Protein 5AIP (pdb7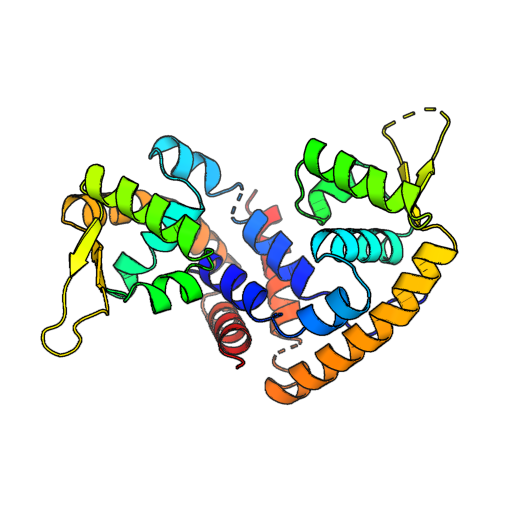0)

Solvent-accessible surface area: 14674 Å² total

Nearest PDB structures (foldseek):
  5aip-assembly1_A  TM=1.007E+00  e=1.793E-23  Neisseria meningitidis serogroup B
  7el3-assembly1_B  TM=8.587E-01  e=4.101E-11  Acinetobacter baumannii
  7kfq-assembly1_A  TM=9.045E-01  e=1.022E-06  Variovorax paradoxus
  3vod-assembly1_A  TM=7.631E-01  e=4.229E-06  Escherichia coli K-12
  3voe-assembly1_B  TM=7.623E-01  e=9.435E-06  Escherichia coli K-12

Organism: Neisseria meningitidis serogroup B (strain ATCC BAA-335 / MC58) (NCBI:txid122586)

CATH classification: 1.10.10.10

Structure (mmCIF, N/CA/C/O backbone):
data_5AIP
#
_entry.id   5AIP
#
_cell.length_a   75.310
_cell.length_b   75.310
_cell.length_c   91.810
_cell.angle_alpha   90.00
_cell.angle_beta   90.00
_cell.angle_gamma   90.00
#
_symmetry.space_group_name_H-M   'P 43 21 2'
#
loop_
_entity.id
_entity.type
_entity.pdbx_description
1 polymer 'TRANSCRIPTIONAL REGULATOR, MARR FAMILY'
2 non-polymer 4-HYDROXYPHENYLACETATE
3 water water
#
loop_
_atom_site.group_PDB
_atom_site.id
_atom_site.type_symbol
_atom_site.label_atom_id
_atom_site.label_alt_id
_atom_site.label_comp_id
_atom_site.label_asym_id
_atom_site.label_entity_id
_atom_site.label_seq_id
_atom_site.pdbx_PDB_ins_code
_atom_site.Cartn_x
_atom_site.Cartn_y
_atom_site.Cartn_z
_atom_site.occupancy
_atom_site.B_iso_or_equiv
_atom_site.auth_seq_id
_atom_site.auth_comp_id
_atom_site.auth_asym_id
_atom_site.auth_atom_id
_atom_site.pdbx_PDB_model_num
ATOM 9 N N . PRO A 1 2 ? 44.898 23.042 3.687 1.00 39.54 2 PRO A N 1
ATOM 10 C CA . PRO A 1 2 ? 43.700 23.790 3.309 1.00 38.03 2 PRO A CA 1
ATOM 11 C C . PRO A 1 2 ? 43.541 25.039 4.176 1.00 42.83 2 PRO A C 1
ATOM 12 O O . PRO A 1 2 ? 44.197 25.172 5.213 1.00 39.38 2 PRO A O 1
ATOM 16 N N . THR A 1 3 ? 42.678 25.952 3.751 1.00 45.73 3 THR A N 1
ATOM 17 C CA . THR A 1 3 ? 42.363 27.113 4.565 1.00 41.49 3 THR A CA 1
ATOM 18 C C . THR A 1 3 ? 41.649 26.659 5.832 1.00 34.75 3 THR A C 1
ATOM 19 O O . THR A 1 3 ? 40.661 25.927 5.762 1.00 42.11 3 THR A O 1
ATOM 23 N N . GLN A 1 4 ? 42.167 27.070 6.988 1.00 37.76 4 GLN A N 1
ATOM 24 C CA . GLN A 1 4 ? 41.544 26.751 8.269 1.00 33.59 4 GLN A CA 1
ATOM 25 C C . GLN A 1 4 ? 40.141 27.319 8.307 1.00 35.47 4 GLN A C 1
ATOM 26 O O . GLN A 1 4 ? 39.870 28.378 7.736 1.00 32.12 4 GLN A O 1
ATOM 32 N N . SER A 1 5 ? 39.250 26.605 8.979 1.00 33.59 5 SER A N 1
ATOM 33 C CA . SER A 1 5 ? 37.916 27.104 9.233 1.00 28.03 5 SER A CA 1
ATOM 34 C C . SER A 1 5 ? 38.022 28.423 9.973 1.00 34.09 5 SER A C 1
ATOM 35 O O . SER A 1 5 ? 39.030 28.691 10.626 1.00 30.81 5 SER A O 1
ATOM 38 N N . LYS A 1 6 ? 36.985 29.245 9.857 1.00 35.21 6 LYS A N 1
ATOM 39 C CA . LYS A 1 6 ? 36.938 30.524 10.541 1.00 28.81 6 LYS A CA 1
ATOM 40 C C . LYS A 1 6 ? 36.994 30.301 12.051 1.00 28.87 6 LYS A C 1
ATOM 41 O O . LYS A 1 6 ? 37.786 30.914 12.745 1.00 35.06 6 LYS A O 1
ATOM 47 N N . HIS A 1 7 ? 36.159 29.405 12.556 1.00 23.69 7 HIS A N 1
ATOM 48 C CA . HIS A 1 7 ? 36.119 29.164 13.988 1.00 23.93 7 HIS A CA 1
ATOM 49 C C . HIS A 1 7 ? 36.932 27.956 14.378 1.00 29.00 7 HIS A C 1
ATOM 50 O O . HIS A 1 7 ? 36.827 26.897 13.763 1.00 26.71 7 HIS A O 1
ATOM 57 N N . ALA A 1 8 ? 37.772 28.137 15.390 1.00 28.51 8 ALA A N 1
ATOM 58 C CA . ALA A 1 8 ? 38.452 27.022 16.011 1.00 30.17 8 ALA A CA 1
ATOM 59 C C . ALA A 1 8 ? 37.394 26.090 16.617 1.00 22.89 8 ALA A C 1
ATOM 60 O O . ALA A 1 8 ? 36.309 26.536 16.974 1.00 19.32 8 ALA A O 1
ATOM 62 N N . SER A 1 9 ? 37.705 24.806 16.731 1.00 23.65 9 SER A N 1
ATOM 63 C CA . SER A 1 9 ? 36.750 23.863 17.301 1.00 18.96 9 SER A CA 1
ATOM 64 C C . SER A 1 9 ? 36.676 23.969 18.825 1.00 18.29 9 SER A C 1
ATOM 65 O O . SER A 1 9 ? 37.583 23.545 19.536 1.00 18.26 9 SER A O 1
ATOM 68 N N . ILE A 1 10 ? 35.606 24.569 19.324 1.00 26.04 10 ILE A N 1
ATOM 69 C CA . ILE A 1 10 ? 35.379 24.641 20.764 1.00 22.73 10 ILE A CA 1
ATOM 70 C C . ILE A 1 10 ? 35.155 23.217 21.273 1.00 18.50 10 ILE A C 1
ATOM 71 O O . ILE A 1 10 ? 35.487 22.876 22.404 1.00 19.36 10 ILE A O 1
ATOM 76 N N . ASN A 1 11 ? 34.561 22.396 20.420 1.00 18.38 11 ASN A N 1
ATOM 77 C CA . ASN A 1 11 ? 34.302 21.001 20.730 1.00 18.34 11 ASN A CA 1
ATOM 78 C C . ASN A 1 11 ? 35.589 20.275 21.166 1.00 25.25 11 ASN A C 1
ATOM 79 O O . ASN A 1 11 ? 35.644 19.682 22.245 1.00 17.90 11 ASN A O 1
ATOM 84 N N . ILE A 1 12 ? 36.615 20.328 20.316 1.00 17.91 12 ILE A N 1
ATOM 85 C CA . ILE A 1 12 ? 37.881 19.689 20.619 1.00 18.14 12 ILE A CA 1
ATOM 86 C C . ILE A 1 12 ? 38.486 20.309 21.902 1.00 24.34 12 ILE A C 1
ATOM 87 O O . ILE A 1 12 ? 39.063 19.604 22.724 1.00 18.37 12 ILE A O 1
ATOM 92 N N . GLY A 1 13 ? 38.339 21.620 22.076 1.00 18.17 13 GLY A N 1
ATOM 93 C CA . GLY A 1 13 ? 38.827 22.270 23.273 1.00 21.40 13 GLY A CA 1
ATOM 94 C C . GLY A 1 13 ? 38.168 21.738 24.536 1.00 25.74 13 GLY A C 1
ATOM 95 O O . GLY A 1 13 ? 38.841 21.512 25.553 1.00 19.02 13 GLY A O 1
ATOM 96 N N . LEU A 1 14 ? 36.855 21.540 24.466 1.00 18.27 14 LEU A N 1
ATOM 97 C CA . LEU A 1 14 ? 36.066 20.988 25.567 1.00 24.83 14 LEU A CA 1
ATOM 98 C C . LEU A 1 14 ? 36.469 19.538 25.861 1.00 18.03 14 LEU A C 1
ATOM 99 O O . LEU A 1 14 ? 36.534 19.105 27.020 1.00 18.18 14 LEU A O 1
ATOM 104 N N . ILE A 1 15 ? 36.727 18.788 24.795 1.00 19.65 15 ILE A N 1
ATOM 105 C CA . ILE A 1 15 ? 37.084 17.378 24.932 1.00 21.19 15 ILE A CA 1
ATOM 106 C C . ILE A 1 15 ? 38.472 17.179 25.536 1.00 18.47 15 ILE A C 1
ATOM 107 O O . ILE A 1 15 ? 38.678 16.317 26.394 1.00 18.78 15 ILE A O 1
ATOM 112 N N . GLN A 1 16 ? 39.410 18.015 25.127 1.00 18.73 16 GLN A N 1
ATOM 113 C CA . GLN A 1 16 ? 40.765 17.919 25.643 1.00 19.67 16 GLN A CA 1
ATOM 114 C C . GLN A 1 16 ? 40.818 18.378 27.103 1.00 23.54 16 GLN A C 1
ATOM 115 O O . GLN A 1 16 ? 41.544 17.809 27.919 1.00 20.63 16 GLN A O 1
ATOM 121 N N . ALA A 1 17 ? 40.029 19.394 27.427 1.00 19.50 17 ALA A N 1
ATOM 122 C CA . ALA A 1 17 ? 39.991 19.909 28.788 1.00 21.15 17 ALA A CA 1
ATOM 123 C C . ALA A 1 17 ? 39.427 18.878 29.771 1.00 19.77 17 ALA A C 1
ATOM 124 O O . ALA A 1 17 ? 39.978 18.670 30.837 1.00 20.48 17 ALA A O 1
ATOM 126 N N . ARG A 1 18 ? 38.363 18.193 29.387 1.00 18.96 18 ARG A N 1
ATOM 127 C CA . ARG A 1 18 ? 37.766 17.238 30.302 1.00 21.46 18 ARG A CA 1
ATOM 128 C C . ARG A 1 18 ? 38.678 16.022 30.410 1.00 19.19 18 ARG A C 1
ATOM 129 O O . ARG A 1 18 ? 38.829 15.461 31.481 1.00 19.54 18 ARG A O 1
ATOM 137 N N . GLU A 1 19 ? 39.294 15.628 29.304 1.00 19.37 19 GLU A N 1
ATOM 138 C CA . GLU A 1 19 ? 40.218 14.492 29.321 1.00 21.41 19 GLU A CA 1
ATOM 139 C C . GLU A 1 19 ? 41.454 14.767 30.197 1.00 21.91 19 GLU A C 1
ATOM 140 O O . GLU A 1 19 ? 41.985 13.858 30.819 1.00 29.13 19 GLU A O 1
ATOM 146 N N . ALA A 1 20 ? 41.919 16.012 30.239 1.00 21.53 20 ALA A N 1
ATOM 147 C CA . ALA A 1 20 ? 43.013 16.363 31.148 1.00 28.25 20 ALA A CA 1
ATOM 148 C C . ALA A 1 20 ? 42.550 16.262 32.619 1.00 33.83 20 ALA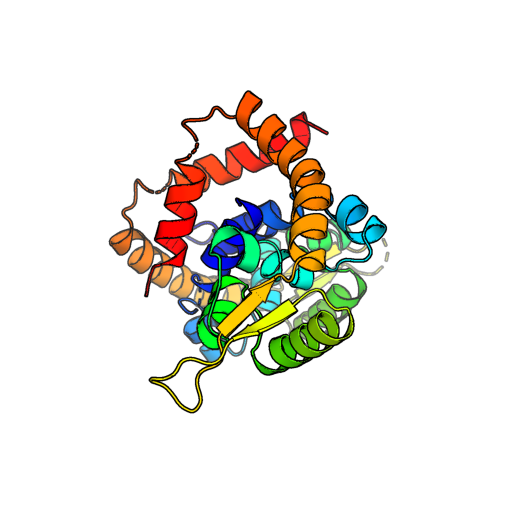 A C 1
ATOM 149 O O . ALA A 1 20 ? 43.340 15.928 33.500 1.00 32.18 20 ALA A O 1
ATOM 151 N N . LEU A 1 21 ? 41.286 16.584 32.897 1.00 21.79 21 LEU A N 1
ATOM 152 C CA . LEU A 1 21 ? 40.778 16.400 34.252 1.00 21.93 21 LEU A CA 1
ATOM 153 C C . LEU A 1 21 ? 40.671 14.889 34.583 1.00 21.72 21 LEU A C 1
ATOM 154 O O . LEU A 1 21 ? 40.994 14.445 35.698 1.00 22.44 21 LEU A O 1
ATOM 167 N N . THR A 1 23 ? 42.439 12.302 33.511 1.00 23.65 23 THR A N 1
ATOM 168 C CA . THR A 1 23 ? 43.679 11.584 33.819 1.00 27.45 23 THR A CA 1
ATOM 169 C C . THR A 1 23 ? 44.087 11.864 35.264 1.00 26.32 23 THR A C 1
ATOM 170 O O . THR A 1 23 ? 44.633 10.992 35.909 1.00 27.66 23 THR A O 1
ATOM 174 N N . GLN A 1 24 ? 43.779 13.056 35.780 1.00 25.71 24 GLN A N 1
ATOM 175 C CA . GLN A 1 24 ? 43.994 13.353 37.199 1.00 26.58 24 GLN A CA 1
ATOM 176 C C . GLN A 1 24 ? 42.991 12.616 38.083 1.00 25.63 24 GLN A C 1
ATOM 177 O O . GLN A 1 24 ? 43.308 12.265 39.211 1.00 26.61 24 GLN A O 1
ATOM 183 N N . PHE A 1 25 ? 41.790 12.354 37.568 1.00 24.03 25 PHE A N 1
ATOM 184 C CA . PHE A 1 25 ? 40.731 11.798 38.405 1.00 23.44 25 PHE A CA 1
ATOM 185 C C . PHE A 1 25 ? 40.598 10.282 38.255 1.00 25.25 25 PHE A C 1
ATOM 186 O O . PHE A 1 25 ? 40.038 9.610 39.114 1.00 23.75 25 PHE A O 1
ATOM 194 N N . ARG A 1 26 ? 41.165 9.745 37.185 1.00 24.16 26 ARG A N 1
ATOM 195 C CA . ARG A 1 26 ? 41.072 8.320 36.907 1.00 27.48 26 ARG A CA 1
ATOM 196 C C . ARG A 1 26 ? 41.601 7.419 38.040 1.00 26.35 26 ARG A C 1
ATOM 197 O O . ARG A 1 26 ? 40.937 6.449 38.406 1.00 26.62 26 ARG A O 1
ATOM 205 N N . PRO A 1 27 ? 42.783 7.731 38.608 1.00 27.50 27 PRO A N 1
ATOM 206 C CA . PRO A 1 27 ? 43.234 6.827 39.667 1.00 28.95 27 PRO A CA 1
ATOM 207 C C . PRO A 1 27 ? 42.353 6.897 40.922 1.00 27.99 27 PRO A C 1
ATOM 208 O O . PRO A 1 27 ? 42.162 5.875 41.584 1.00 28.70 27 PRO A O 1
ATOM 212 N N . ILE A 1 28 ? 41.829 8.082 41.225 1.00 26.74 28 ILE A N 1
ATOM 213 C CA . ILE A 1 28 ? 40.924 8.283 42.356 1.00 26.17 28 ILE A CA 1
ATOM 214 C C . ILE A 1 28 ? 39.649 7.458 42.198 1.00 25.47 28 ILE A C 1
ATOM 215 O O . ILE A 1 28 ? 39.214 6.773 43.126 1.00 25.88 28 ILE A O 1
ATOM 220 N N . LEU A 1 29 ? 39.076 7.514 40.999 1.00 24.73 29 LEU A N 1
ATOM 221 C CA . LEU A 1 29 ? 37.851 6.800 40.681 1.00 26.34 29 LEU A CA 1
ATOM 222 C C . LEU A 1 29 ? 38.083 5.293 40.652 1.00 29.77 29 LEU A C 1
ATOM 223 O O . LEU A 1 29 ? 37.228 4.514 41.076 1.00 26.54 29 LEU A O 1
ATOM 228 N N . ASN A 1 30 ? 39.254 4.890 40.172 1.00 26.97 30 ASN A N 1
ATOM 229 C CA . ASN A 1 30 ? 39.555 3.474 40.058 1.00 31.03 30 ASN A CA 1
ATOM 230 C C . ASN A 1 30 ? 39.658 2.829 41.417 1.00 29.69 30 ASN A C 1
ATOM 231 O O . ASN A 1 30 ? 39.117 1.741 41.645 1.00 32.32 30 ASN A O 1
ATOM 236 N N . GLN A 1 31 ? 40.326 3.527 42.326 1.00 29.30 31 GLN A N 1
ATOM 237 C CA . GLN A 1 31 ? 40.530 3.048 43.686 1.00 30.11 31 GLN A CA 1
ATOM 238 C C . GLN A 1 31 ? 39.226 2.961 44.475 1.00 29.33 31 GLN A C 1
ATOM 239 O O . GLN A 1 31 ? 39.034 2.070 45.285 1.00 30.31 31 GLN A O 1
ATOM 245 N N . ALA A 1 32 ? 38.295 3.852 44.195 1.00 37.96 32 ALA A N 1
ATOM 246 C CA . ALA A 1 32 ? 37.023 3.783 44.886 1.00 37.81 32 ALA A CA 1
ATOM 247 C C . ALA A 1 32 ? 36.049 2.831 44.179 1.00 35.12 32 ALA A C 1
ATOM 248 O O . ALA A 1 32 ? 34.900 2.681 44.600 1.00 34.02 32 ALA A O 1
ATOM 250 N N . ASN A 1 33 ? 36.541 2.178 43.127 1.00 35.93 33 ASN A N 1
ATOM 251 C CA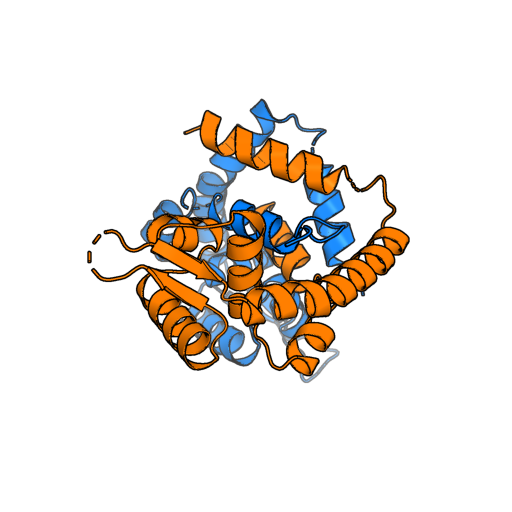 . ASN A 1 33 ? 35.763 1.286 42.269 1.00 35.40 33 ASN A CA 1
ATOM 252 C C . ASN A 1 33 ? 34.586 1.984 41.573 1.00 31.93 33 ASN A C 1
ATOM 253 O O . ASN A 1 33 ? 33.526 1.400 41.438 1.00 31.39 33 ASN A O 1
ATOM 258 N N . ILE A 1 34 ? 34.804 3.208 41.091 1.00 31.89 34 ILE A N 1
ATOM 259 C CA . ILE A 1 34 ? 33.763 4.014 40.440 1.00 27.13 34 ILE A CA 1
ATOM 260 C C . ILE A 1 34 ? 34.160 4.390 39.011 1.00 26.46 34 ILE A C 1
ATOM 261 O O . ILE A 1 34 ? 35.255 4.854 38.801 1.00 31.15 34 ILE A O 1
ATOM 266 N N . THR A 1 35 ? 33.260 4.249 38.039 1.00 25.31 35 THR A N 1
ATOM 267 C CA . THR A 1 35 ? 33.574 4.679 36.674 1.00 24.91 35 THR A CA 1
ATOM 268 C C . THR A 1 35 ? 33.302 6.164 36.467 1.00 23.92 35 THR A C 1
ATOM 269 O O . THR A 1 35 ? 32.651 6.833 37.299 1.00 29.72 35 THR A O 1
ATOM 273 N N . ASP A 1 36 ? 33.772 6.664 35.330 1.00 26.73 36 ASP A N 1
ATOM 274 C CA . ASP A 1 36 ? 33.575 8.055 34.946 1.00 21.81 36 ASP A CA 1
ATOM 275 C C . ASP 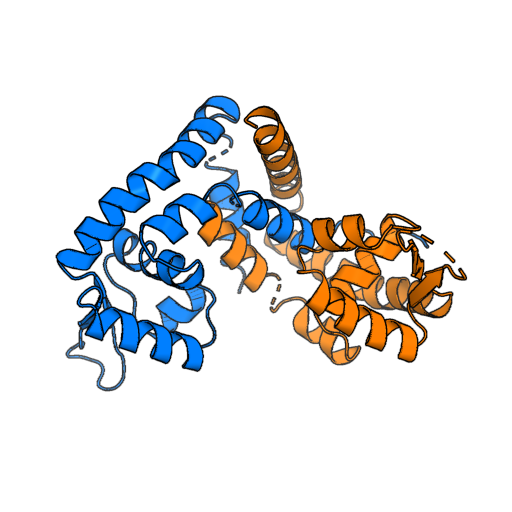A 1 36 ? 32.091 8.421 34.884 1.00 20.13 36 ASP A C 1
ATOM 276 O O . ASP A 1 36 ? 31.681 9.436 35.465 1.00 19.03 36 ASP A O 1
ATOM 281 N N . GLN A 1 37 ? 31.304 7.592 34.198 1.00 20.38 37 GLN A N 1
ATOM 282 C CA . GLN A 1 37 ? 29.870 7.804 34.101 1.00 19.46 37 GLN A CA 1
ATOM 283 C C . GLN A 1 37 ? 29.218 7.731 35.475 1.00 18.80 37 GLN A C 1
ATOM 284 O O . GLN A 1 37 ? 28.354 8.518 35.777 1.00 17.87 37 GLN A O 1
ATOM 290 N N . GLN A 1 38 ? 29.646 6.780 36.303 1.00 20.74 38 GLN A N 1
ATOM 291 C CA . GLN A 1 38 ? 29.043 6.614 37.619 1.00 21.82 38 GLN A CA 1
ATOM 292 C C . GLN A 1 38 ? 29.238 7.846 38.495 1.00 18.53 38 GLN A C 1
ATOM 293 O O . GLN A 1 38 ? 28.328 8.246 39.208 1.00 23.70 38 GLN A O 1
ATOM 299 N N . TRP A 1 39 ? 30.421 8.437 38.424 1.00 18.74 39 TRP A N 1
ATOM 300 C CA . TRP A 1 39 ? 30.759 9.600 39.218 1.00 18.30 39 TRP A CA 1
ATOM 301 C C . TRP A 1 39 ? 29.985 10.843 38.749 1.00 20.12 39 TRP A C 1
ATOM 302 O O . TRP A 1 39 ? 29.594 11.677 39.570 1.00 16.62 39 TRP A O 1
ATOM 313 N N . ARG A 1 40 ? 29.766 10.972 37.440 1.00 18.95 40 ARG A N 1
ATOM 314 C CA . ARG A 1 40 ? 28.966 12.089 36.936 1.00 16.20 40 ARG A CA 1
ATOM 315 C C . ARG A 1 40 ? 27.613 12.037 37.611 1.00 15.77 40 ARG A C 1
ATOM 316 O O . ARG A 1 40 ? 27.148 13.040 38.153 1.00 15.54 40 ARG A O 1
ATOM 324 N N . ILE A 1 41 ? 27.042 10.838 37.666 1.00 20.49 41 ILE A N 1
ATOM 325 C CA . ILE A 1 41 ? 25.748 10.635 38.304 1.00 18.21 41 ILE A CA 1
ATOM 326 C C . ILE A 1 41 ? 25.797 10.908 39.804 1.00 15.96 41 ILE A C 1
ATOM 327 O O . ILE A 1 41 ? 24.979 11.641 40.335 1.00 18.87 41 ILE A O 1
ATOM 332 N N . ILE A 1 42 ? 26.791 10.337 40.470 1.00 19.83 42 ILE A N 1
ATOM 333 C CA . ILE A 1 42 ? 26.936 10.483 41.905 1.00 22.21 42 ILE A CA 1
ATOM 334 C C . ILE A 1 42 ? 27.091 11.954 42.312 1.00 16.42 42 ILE A C 1
ATOM 335 O O . ILE A 1 42 ? 26.429 12.429 43.247 1.00 21.98 42 ILE A O 1
ATOM 340 N N A ARG A 1 43 ? 27.933 12.673 41.593 0.48 16.14 43 ARG A N 1
ATOM 341 N N B ARG A 1 43 ? 27.933 12.682 41.588 0.52 16.14 43 ARG A N 1
ATOM 342 C CA A ARG A 1 43 ? 28.147 14.071 41.908 0.48 16.04 43 ARG A CA 1
ATOM 343 C CA B ARG A 1 43 ? 28.199 14.090 41.892 0.52 16.04 43 ARG A CA 1
ATOM 344 C C A ARG A 1 43 ? 26.854 14.854 41.699 0.48 20.53 43 ARG A C 1
ATOM 345 C C B ARG A 1 43 ? 26.952 14.952 41.619 0.52 20.44 43 ARG A C 1
ATOM 346 O O A ARG A 1 43 ? 26.440 15.619 42.569 0.48 15.87 43 ARG A O 1
ATOM 347 O O B ARG A 1 43 ? 26.666 15.881 42.374 0.52 15.84 43 ARG A O 1
ATOM 362 N N . LEU A 1 44 ? 26.204 14.629 40.561 1.00 15.31 44 LEU A N 1
ATOM 363 C CA . LEU A 1 44 ? 24.984 15.359 40.232 1.00 20.46 44 LEU A CA 1
ATOM 364 C C . LEU A 1 44 ? 23.851 15.094 41.221 1.00 19.05 44 LEU A C 1
ATOM 365 O O . LEU A 1 44 ? 23.143 16.025 41.588 1.00 22.57 44 LEU A O 1
ATOM 370 N N . LEU A 1 45 ? 23.691 13.842 41.658 1.00 15.82 45 LEU A N 1
ATOM 371 C CA . LEU A 1 45 ? 22.662 13.535 42.639 1.00 16.42 45 LEU A CA 1
ATOM 372 C C . LEU A 1 45 ? 23.016 14.199 43.970 1.00 16.78 45 LEU A C 1
ATOM 373 O O . LEU A 1 45 ? 22.143 14.746 44.642 1.00 17.39 45 LEU A O 1
ATOM 378 N N . ALA A 1 46 ? 24.299 14.180 44.331 1.00 16.71 46 ALA A N 1
ATOM 379 C CA . ALA A 1 46 ? 24.723 14.798 45.576 1.00 17.40 46 ALA A CA 1
ATOM 380 C C . ALA A 1 46 ? 24.470 16.308 45.548 1.00 17.45 46 ALA A C 1
ATOM 381 O O . ALA A 1 46 ? 23.914 16.855 46.480 1.00 18.25 46 ALA A O 1
ATOM 383 N N . GLU A 1 47 ? 24.809 16.949 44.435 1.00 16.87 47 GLU A N 1
ATOM 384 C CA . GLU A 1 47 ? 24.786 18.398 44.381 1.00 17.27 47 GLU A CA 1
ATOM 385 C C . GLU A 1 47 ? 23.405 18.982 44.095 1.00 22.80 47 GLU A C 1
ATOM 386 O O . GLU A 1 47 ? 23.118 20.090 44.523 1.00 27.77 47 GLU A O 1
ATOM 392 N N . ASN A 1 48 ? 22.526 18.203 43.475 1.00 17.48 48 ASN A N 1
ATOM 393 C CA . ASN A 1 48 ? 21.159 18.643 43.196 1.00 18.33 48 ASN A CA 1
ATOM 394 C C . ASN A 1 48 ? 20.179 18.071 44.206 1.00 20.52 48 ASN A C 1
ATOM 395 O O . ASN A 1 48 ? 19.018 18.437 44.206 1.00 24.56 48 ASN A O 1
ATOM 400 N N . GLY A 1 49 ? 20.643 17.170 45.064 1.00 18.73 49 GLY A N 1
ATOM 401 C CA . GLY A 1 49 ? 19.744 16.558 46.021 1.00 19.67 49 GLY A CA 1
ATOM 402 C C . GLY A 1 49 ? 19.017 15.367 45.406 1.00 19.66 49 GLY A C 1
ATOM 403 O O . GLY A 1 49 ? 19.048 14.255 45.946 1.00 19.87 49 GLY A O 1
ATOM 404 N N . THR A 1 50 ? 18.330 15.628 44.295 1.00 19.80 50 THR A N 1
ATOM 405 C CA . THR A 1 50 ? 17.640 14.596 43.527 1.00 20.07 50 THR A CA 1
ATOM 406 C C . THR A 1 50 ? 17.458 15.047 42.061 1.00 20.07 50 THR A C 1
ATOM 407 O O . THR A 1 50 ? 17.416 16.244 41.780 1.00 20.41 50 THR A O 1
ATOM 411 N N . LEU A 1 51 ? 17.439 14.095 41.134 1.00 19.93 51 LEU A N 1
ATOM 412 C CA . LEU A 1 51 ? 17.083 14.377 39.737 1.00 20.51 51 LEU A CA 1
ATOM 413 C C . LEU A 1 51 ? 16.123 13.313 39.210 1.00 23.24 51 LEU A C 1
ATOM 414 O O . LEU A 1 51 ? 16.267 12.116 39.525 1.00 21.42 51 LEU A O 1
ATOM 419 N N . ASP A 1 52 ? 15.168 13.714 38.374 1.00 23.29 52 ASP A N 1
ATOM 420 C CA . ASP A 1 52 ? 14.326 12.694 37.766 1.00 25.01 52 ASP A CA 1
ATOM 421 C C . ASP A 1 52 ? 15.141 12.027 36.662 1.00 24.01 52 ASP A C 1
ATOM 422 O O . ASP A 1 52 ? 16.136 12.586 36.222 1.00 22.89 52 ASP A O 1
ATOM 427 N N . PHE A 1 53 ? 14.745 10.810 36.285 1.00 24.89 53 PHE A N 1
ATOM 428 C CA . PHE A 1 53 ? 15.480 9.992 35.319 1.00 26.13 53 PHE A CA 1
ATOM 429 C C . PHE A 1 53 ? 15.843 10.749 34.059 1.00 24.87 53 PHE A C 1
ATOM 430 O O . PHE A 1 53 ? 16.977 10.686 33.602 1.00 23.74 53 PHE A O 1
ATOM 438 N N . GLN A 1 54 ? 14.866 11.454 33.504 1.00 26.77 54 GLN A N 1
ATOM 439 C CA . GLN A 1 54 ? 15.114 12.232 32.300 1.00 30.84 54 GLN A CA 1
ATOM 440 C C . GLN A 1 54 ? 16.128 13.359 32.509 1.00 26.05 54 GLN A C 1
ATOM 441 O O . GLN A 1 54 ? 17.039 13.496 31.696 1.00 25.67 54 GLN A O 1
ATOM 447 N N . ASP A 1 55 ? 15.954 14.176 33.554 1.00 25.46 55 ASP A N 1
ATOM 448 C CA . ASP A 1 55 ? 16.933 15.240 33.836 1.00 29.63 55 ASP A CA 1
ATOM 449 C C . ASP A 1 55 ? 18.333 14.680 34.120 1.00 21.97 55 ASP A C 1
ATOM 450 O O . ASP A 1 55 ? 19.325 15.282 33.715 1.00 21.40 55 ASP A O 1
ATOM 455 N N . LEU A 1 56 ? 18.402 13.541 34.816 1.00 21.12 56 LEU A N 1
ATOM 456 C CA . LEU A 1 56 ? 19.685 12.903 35.105 1.00 19.56 56 LEU A CA 1
ATOM 457 C C . LEU A 1 56 ? 20.415 12.520 33.816 1.00 19.80 56 LEU A C 1
ATOM 458 O O . LEU A 1 56 ? 21.619 12.693 33.726 1.00 18.93 56 LEU A O 1
ATOM 463 N N . ALA A 1 57 ? 19.694 11.993 32.832 1.00 21.27 57 ALA A N 1
ATOM 464 C CA . ALA A 1 57 ? 20.309 11.619 31.558 1.00 24.41 57 ALA A CA 1
ATOM 465 C C . ALA A 1 57 ? 20.859 12.842 30.825 1.00 22.22 57 ALA A C 1
ATOM 466 O O . ALA A 1 57 ? 21.951 12.784 30.269 1.00 21.95 57 ALA A O 1
ATOM 468 N N . ASN A 1 58 ? 20.091 13.928 30.797 1.00 23.16 58 ASN A N 1
ATOM 469 C CA . ASN A 1 58 ? 20.535 15.131 30.111 1.00 28.92 58 ASN A CA 1
ATOM 470 C C . ASN A 1 58 ? 21.759 15.757 30.764 1.00 27.27 58 ASN A C 1
ATOM 471 O O . ASN A 1 58 ? 22.717 16.097 30.072 1.00 22.45 58 ASN A O 1
ATOM 476 N N . GLN A 1 59 ? 21.734 15.876 32.087 1.00 20.89 59 GLN A N 1
ATOM 477 C CA . GLN A 1 59 ? 22.802 16.545 32.819 1.00 19.69 59 GLN A CA 1
ATOM 478 C C . GLN A 1 59 ? 24.064 15.707 32.979 1.00 20.39 59 GLN A C 1
ATOM 479 O O . GLN A 1 59 ? 25.171 16.242 32.933 1.00 18.29 59 GLN A O 1
ATOM 485 N N . ALA A 1 60 ? 23.909 14.395 33.112 1.00 18.19 60 ALA A N 1
ATOM 486 C CA . ALA A 1 60 ? 25.067 13.513 33.195 1.00 18.23 60 ALA A CA 1
ATOM 487 C C . ALA A 1 60 ? 25.570 13.148 31.805 1.00 22.92 60 ALA A C 1
ATOM 488 O O . ALA A 1 60 ? 26.655 12.576 31.672 1.00 27.61 60 ALA A O 1
ATOM 490 N N . CYS A 1 61 ? 24.778 13.484 30.786 1.00 19.81 61 CYS A N 1
ATOM 491 C CA . CYS A 1 61 ? 25.084 13.171 29.389 1.00 21.20 61 CYS A CA 1
ATOM 492 C C . CYS A 1 61 ? 25.309 11.677 29.166 1.00 21.39 61 CYS A C 1
ATOM 493 O O . CYS A 1 61 ? 26.338 11.265 28.646 1.00 21.78 61 CYS A O 1
ATOM 496 N N . ILE A 1 62 ? 24.325 10.881 29.565 1.00 21.42 62 ILE A N 1
ATOM 497 C CA . ILE A 1 62 ? 24.360 9.438 29.384 1.00 27.84 62 ILE A CA 1
ATOM 498 C C . ILE A 1 62 ? 23.129 8.969 28.601 1.00 23.66 62 ILE A C 1
ATOM 499 O O . ILE A 1 62 ? 22.006 9.378 28.913 1.00 23.88 62 ILE A O 1
ATOM 504 N N . LEU A 1 63 ? 23.338 8.134 27.580 1.00 25.18 63 LEU A N 1
ATOM 505 C CA . LEU A 1 63 ? 22.218 7.591 26.799 1.00 27.21 63 LEU A CA 1
ATOM 506 C C . LEU A 1 63 ? 21.258 6.841 27.720 1.00 27.02 63 LEU A C 1
ATOM 507 O O . LEU A 1 63 ? 21.682 6.143 28.637 1.00 29.38 63 LEU A O 1
ATOM 512 N N . ARG A 1 64 ? 19.963 6.993 27.478 1.00 35.06 64 ARG A N 1
ATOM 513 C CA . ARG A 1 64 ? 18.953 6.569 28.451 1.00 32.60 64 ARG A CA 1
ATOM 514 C C . ARG A 1 64 ? 18.949 5.083 28.839 1.00 30.79 64 ARG A C 1
ATOM 515 O O . ARG A 1 64 ? 18.910 4.771 30.035 1.00 27.65 64 ARG A O 1
ATOM 523 N N . PRO A 1 65 ? 18.996 4.166 27.853 1.00 30.68 65 PRO A N 1
ATOM 524 C CA . PRO A 1 65 ? 19.027 2.760 28.268 1.00 31.34 65 PRO A CA 1
ATOM 525 C C . PRO A 1 65 ? 20.293 2.413 29.058 1.00 31.07 65 PRO A C 1
ATOM 526 O O . PRO A 1 65 ? 20.248 1.586 29.959 1.00 34.78 65 PRO A O 1
ATOM 530 N N . SER A 1 66 ? 21.408 3.043 28.717 1.00 28.54 66 SER A N 1
ATOM 531 C CA . SER A 1 66 ? 22.649 2.811 29.424 1.00 27.28 66 SER A CA 1
ATOM 532 C C . SER A 1 66 ? 22.592 3.317 30.882 1.00 34.28 66 SER A C 1
ATOM 533 O O . SER A 1 66 ? 23.188 2.720 31.786 1.00 25.07 66 SER A O 1
ATOM 536 N N . LEU A 1 67 ? 21.870 4.420 31.093 1.00 24.55 67 LEU A N 1
ATOM 537 C CA . LEU A 1 67 ? 21.675 5.020 32.412 1.00 23.07 67 LEU A CA 1
ATOM 538 C C . LEU A 1 67 ? 20.872 4.108 33.337 1.00 23.73 67 LEU A C 1
ATOM 539 O O . LEU A 1 67 ? 21.150 3.992 34.526 1.00 23.00 67 LEU A O 1
ATOM 544 N N . THR A 1 68 ? 19.866 3.471 32.766 1.00 25.45 68 THR A N 1
ATOM 545 C CA . THR A 1 68 ? 19.040 2.526 33.498 1.00 31.40 68 THR A CA 1
ATOM 546 C C . THR A 1 68 ? 19.884 1.386 34.048 1.00 31.81 68 THR A C 1
ATOM 547 O O . THR A 1 68 ? 19.785 1.036 35.230 1.00 26.92 68 THR A O 1
ATOM 551 N N . GLY A 1 69 ? 20.754 0.859 33.192 1.00 27.54 69 GLY A N 1
ATOM 552 C CA . GLY A 1 69 ? 21.626 -0.231 33.567 1.00 28.38 69 GLY A CA 1
ATOM 553 C C . GLY A 1 69 ? 22.568 0.209 34.659 1.00 26.90 69 GLY A C 1
ATOM 554 O O . GLY A 1 69 ? 22.769 -0.519 35.625 1.00 27.64 69 GLY A O 1
ATOM 555 N N . ILE A 1 70 ? 23.136 1.411 34.505 1.00 25.14 70 ILE A N 1
ATOM 556 C CA . ILE A 1 70 ? 24.021 1.962 35.514 1.00 23.92 70 ILE A CA 1
ATOM 557 C C . ILE A 1 70 ? 23.276 2.168 36.834 1.00 23.52 70 ILE A C 1
ATOM 558 O O . ILE A 1 70 ? 23.772 1.775 37.887 1.00 23.91 70 ILE A O 1
ATOM 563 N N . LEU A 1 71 ? 22.071 2.733 36.760 1.00 23.18 71 LEU A N 1
ATOM 564 C CA . LEU A 1 71 ? 21.259 2.980 37.947 1.00 24.65 71 LEU A CA 1
ATOM 565 C C . LEU A 1 71 ? 20.910 1.685 38.671 1.00 29.43 71 LEU A C 1
ATOM 566 O O . LEU A 1 71 ? 21.104 1.577 39.875 1.00 25.03 71 LEU A O 1
ATOM 571 N N . THR A 1 72 ? 20.443 0.695 37.916 1.00 28.14 72 THR A N 1
ATOM 572 C CA . THR A 1 72 ? 20.148 -0.617 38.464 1.00 28.86 72 THR A CA 1
ATOM 573 C C . THR A 1 72 ? 21.311 -1.141 39.293 1.00 30.93 72 THR A C 1
ATOM 574 O O . THR A 1 72 ? 21.123 -1.600 40.420 1.00 32.10 72 THR A O 1
ATOM 578 N N . ARG A 1 73 ? 22.517 -1.004 38.759 1.00 28.33 73 ARG A N 1
ATOM 579 C CA . ARG A 1 73 ? 23.696 -1.513 39.436 1.00 30.64 73 ARG A CA 1
ATOM 580 C C . ARG A 1 73 ? 24.029 -0.696 40.683 1.00 29.44 73 ARG A C 1
ATOM 581 O O . ARG A 1 73 ? 24.390 -1.276 41.714 1.00 31.83 73 ARG A O 1
ATOM 589 N N . LEU A 1 74 ? 23.864 0.626 40.606 1.00 26.07 74 LEU A N 1
ATOM 590 C CA . LEU A 1 74 ? 24.114 1.506 41.747 1.00 25.24 74 LEU A CA 1
ATOM 591 C C . LEU A 1 74 ? 23.092 1.289 42.873 1.00 26.17 74 LEU A C 1
ATOM 592 O O . LEU A 1 74 ? 23.417 1.459 44.050 1.00 26.69 74 LEU A O 1
ATOM 597 N N . GLU A 1 75 ? 21.863 0.918 42.519 1.00 26.68 75 GLU A N 1
ATOM 598 C CA . GLU A 1 75 ? 20.857 0.576 43.526 1.00 30.11 75 GLU A CA 1
ATOM 599 C C . GLU A 1 75 ? 21.193 -0.740 44.217 1.00 30.55 75 GLU A C 1
ATOM 600 O O . GLU A 1 75 ? 21.130 -0.840 45.444 1.00 31.74 75 GLU A O 1
ATOM 606 N N . LYS A 1 76 ? 21.550 -1.751 43.430 1.00 31.71 76 LYS A N 1
ATOM 607 C CA . LYS A 1 76 ? 21.886 -3.053 44.005 1.00 34.55 76 LYS A CA 1
ATOM 608 C C . LYS A 1 76 ? 23.074 -2.906 44.953 1.00 37.19 76 LYS A C 1
ATOM 609 O O . LYS A 1 76 ? 23.176 -3.610 45.955 1.00 37.51 76 LYS A O 1
ATOM 615 N N . ALA A 1 77 ? 23.951 -1.960 44.634 1.00 31.42 77 ALA A N 1
ATOM 616 C CA . ALA A 1 77 ? 25.115 -1.667 45.456 1.00 29.99 77 ALA A CA 1
ATOM 617 C C . ALA A 1 77 ? 24.750 -0.820 46.677 1.00 27.47 77 ALA A C 1
ATOM 618 O O . ALA A 1 77 ? 25.590 -0.551 47.525 1.00 26.25 77 ALA A O 1
ATOM 620 N N . GLY A 1 78 ? 23.502 -0.371 46.742 1.00 26.87 78 GLY A N 1
ATOM 621 C CA . GLY A 1 78 ? 23.011 0.389 47.869 1.00 24.87 78 GLY A CA 1
ATOM 622 C C . GLY A 1 78 ? 23.419 1.852 47.843 1.00 23.01 78 GLY A C 1
ATOM 623 O O . GLY A 1 78 ? 23.341 2.534 48.851 1.00 21.65 78 GLY A O 1
ATOM 624 N N . LEU A 1 79 ? 23.813 2.355 46.684 1.00 23.42 79 LEU A N 1
ATOM 625 C CA . LEU A 1 79 ? 24.313 3.721 46.600 1.00 23.29 79 LEU A CA 1
ATOM 626 C C . LEU A 1 79 ? 23.219 4.671 46.143 1.00 23.30 79 LEU A C 1
ATOM 627 O O . LEU A 1 79 ? 23.252 5.859 46.457 1.00 20.22 79 LEU A O 1
ATOM 632 N N . VAL A 1 80 ? 22.254 4.148 45.395 1.00 22.83 80 VAL A N 1
ATOM 633 C CA . VAL A 1 80 ? 21.192 4.979 44.841 1.00 22.67 80 VAL A CA 1
ATOM 634 C C . VAL A 1 80 ? 19.811 4.404 45.155 1.00 23.99 80 VAL A C 1
ATOM 635 O O . VAL A 1 80 ? 19.572 3.212 45.023 1.00 24.68 80 VAL A O 1
ATOM 639 N N . VAL A 1 81 ? 18.894 5.287 45.515 1.00 22.18 81 VAL A N 1
ATOM 640 C CA . VAL A 1 81 ? 17.517 4.928 45.798 1.00 23.70 81 VAL A CA 1
ATOM 641 C C . VAL A 1 81 ? 16.575 5.663 44.847 1.00 23.15 81 VAL A C 1
ATOM 642 O O . VAL A 1 81 ? 16.867 6.791 44.431 1.00 22.40 81 VAL A O 1
ATOM 646 N N . ARG A 1 82 ? 15.498 4.994 44.440 1.00 24.63 82 ARG A N 1
ATOM 647 C CA . ARG A 1 82 ? 14.415 5.648 43.690 1.00 31.99 82 ARG A CA 1
ATOM 648 C C . ARG A 1 82 ? 13.373 6.365 44.556 1.00 24.14 82 ARG A C 1
ATOM 649 O O . ARG A 1 82 ? 12.942 5.858 45.580 1.00 23.99 82 ARG A O 1
ATOM 657 N N . LEU A 1 83 ? 12.980 7.555 44.118 1.00 35.12 83 LEU A N 1
ATOM 658 C CA . LEU A 1 83 ? 11.909 8.346 44.735 1.00 29.93 83 LEU A CA 1
ATOM 659 C C . LEU A 1 83 ? 10.699 8.488 43.814 1.00 25.73 83 LEU A C 1
ATOM 660 O O . LEU A 1 83 ? 10.839 8.902 42.660 1.00 28.85 83 LEU A O 1
ATOM 665 N N . LYS A 1 84 ? 9.513 8.137 44.292 1.00 29.70 84 LYS A N 1
ATOM 666 C CA . LYS A 1 84 ? 8.337 8.283 43.433 1.00 34.75 84 LYS A CA 1
ATOM 667 C C . LYS A 1 84 ? 7.517 9.492 43.859 1.00 25.82 84 LYS A C 1
ATOM 668 O O . LYS A 1 84 ? 7.225 9.665 45.035 1.00 25.02 84 LYS A O 1
ATOM 674 N N . PRO A 1 85 ? 7.100 10.313 42.886 1.00 30.37 85 PRO A N 1
ATOM 675 C CA . PRO A 1 85 ? 6.321 11.512 43.233 1.00 32.98 85 PRO A CA 1
ATOM 676 C C . PRO A 1 85 ? 4.840 11.224 43.214 1.00 27.33 85 PRO A C 1
ATOM 677 O O . PRO A 1 85 ? 4.401 10.443 42.393 1.00 28.96 85 PRO A O 1
ATOM 681 N N . SER A 1 86 ? 4.078 11.863 44.088 1.00 27.05 86 SER A N 1
ATOM 682 C CA . SER A 1 86 ? 2.667 11.548 44.227 1.00 28.39 86 SER A CA 1
ATOM 683 C C . SER A 1 86 ? 1.834 12.205 43.135 1.00 33.05 86 SER A C 1
ATOM 684 O O . SER A 1 86 ? 0.638 11.950 43.029 1.00 40.24 86 SER A O 1
ATOM 687 N N . ASN A 1 87 ? 2.469 12.982 42.263 1.00 32.22 87 ASN A N 1
ATOM 688 C CA . ASN A 1 87 ? 1.702 13.700 41.246 1.00 39.61 87 ASN A CA 1
ATOM 689 C C . ASN A 1 87 ? 2.068 13.317 39.822 1.00 40.85 87 ASN A C 1
ATOM 690 O O . ASN A 1 87 ? 1.601 13.939 38.869 1.00 35.87 87 ASN A O 1
ATOM 695 N N . ASP A 1 88 ? 2.886 12.276 39.686 1.00 42.33 88 ASP A N 1
ATOM 696 C CA . ASP A 1 88 ? 3.244 11.753 38.376 1.00 48.28 88 ASP A CA 1
ATOM 697 C C . ASP A 1 88 ? 3.547 10.256 38.423 1.00 46.67 88 ASP A C 1
ATOM 698 O O . ASP A 1 88 ? 4.523 9.817 39.042 1.00 45.03 88 ASP A O 1
ATOM 703 N N . GLN A 1 89 ? 2.725 9.492 37.718 1.00 48.40 89 GLN A N 1
ATOM 704 C CA . GLN A 1 89 ? 2.735 8.038 37.801 1.00 50.03 89 GLN A CA 1
ATOM 705 C C . GLN A 1 89 ? 3.915 7.356 37.119 1.00 50.33 89 GLN A C 1
ATOM 706 O O . GLN A 1 89 ? 4.249 6.230 37.469 1.00 61.71 89 GLN A O 1
ATOM 712 N N . ARG A 1 90 ? 4.539 8.015 36.151 1.00 37.96 90 ARG A N 1
ATOM 713 C CA . ARG A 1 90 ? 5.594 7.371 35.368 1.00 39.66 90 ARG A CA 1
ATOM 714 C C . ARG A 1 90 ? 6.985 7.890 35.736 1.00 39.79 90 ARG A C 1
ATOM 715 O O . ARG A 1 90 ? 7.995 7.180 35.628 1.00 44.72 90 ARG A O 1
ATOM 723 N N . ARG A 1 91 ? 7.012 9.138 36.177 1.00 35.04 91 ARG A N 1
ATOM 724 C CA . ARG A 1 91 ? 8.229 9.866 36.471 1.00 33.24 91 ARG A CA 1
ATOM 725 C C . ARG A 1 91 ? 8.955 9.318 37.704 1.00 31.56 91 ARG A C 1
ATOM 726 O O . ARG A 1 91 ? 8.343 9.029 38.734 1.00 30.86 91 ARG A O 1
ATOM 734 N N . VAL A 1 92 ? 10.256 9.106 37.556 1.00 24.22 92 VAL A N 1
ATOM 735 C CA . VAL A 1 92 ? 11.088 8.521 38.608 1.00 23.87 92 VAL A CA 1
ATOM 736 C C . VAL A 1 92 ? 12.195 9.483 39.024 1.00 25.27 92 VAL A C 1
ATOM 737 O O . VAL A 1 92 ? 12.955 9.948 38.176 1.00 29.45 92 VAL A O 1
ATOM 741 N N . PHE A 1 93 ? 12.326 9.742 40.322 1.00 28.73 93 PHE A N 1
ATOM 742 C CA . PHE A 1 93 ? 13.422 10.574 40.836 1.00 20.35 93 PHE A CA 1
ATOM 743 C C . PHE A 1 93 ? 14.524 9.664 41.413 1.00 20.22 93 PHE A C 1
ATOM 744 O O . PHE A 1 93 ? 14.264 8.532 41.799 1.00 21.44 93 PHE A O 1
ATOM 752 N N . LEU A 1 94 ? 15.762 10.155 41.397 1.00 18.88 94 LEU A N 1
ATOM 753 C CA . LEU A 1 94 ? 16.911 9.401 41.902 1.00 21.31 94 LEU A CA 1
ATOM 754 C C . LEU A 1 94 ? 17.644 10.225 42.953 1.00 17.88 94 LEU A C 1
ATOM 755 O O . LEU A 1 94 ? 17.738 11.431 42.837 1.00 16.94 94 LEU A O 1
ATOM 760 N N . LYS A 1 95 ? 18.158 9.556 43.973 1.00 18.40 95 LYS A N 1
ATOM 761 C CA . LYS A 1 95 ? 18.836 10.216 45.073 1.00 17.91 95 LYS A CA 1
ATOM 762 C C . LYS A 1 95 ? 19.895 9.265 45.646 1.00 21.99 95 LYS A C 1
ATOM 763 O O . LYS A 1 95 ? 19.808 8.049 45.480 1.00 23.77 95 LYS A O 1
ATOM 769 N N . LEU A 1 96 ? 20.929 9.821 46.259 1.00 18.77 96 LEU A N 1
ATOM 770 C CA . LEU A 1 96 ? 21.918 8.997 46.942 1.00 18.95 96 LEU A CA 1
ATOM 771 C C . LEU A 1 96 ? 21.341 8.497 48.269 1.00 19.73 96 LEU A C 1
ATOM 772 O O . LEU A 1 96 ? 20.522 9.155 48.909 1.00 20.04 9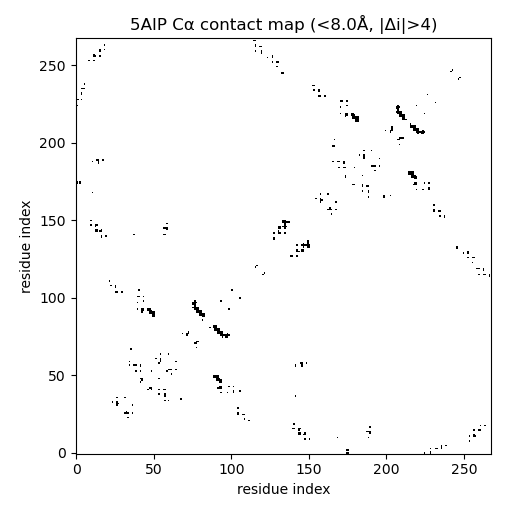6 LEU A O 1
ATOM 777 N N . THR A 1 97 ? 21.782 7.306 48.654 1.00 20.91 97 THR A N 1
ATOM 778 C CA . THR A 1 97 ? 21.491 6.733 49.951 1.00 22.63 97 THR A CA 1
ATOM 779 C C . THR A 1 97 ? 22.492 7.285 50.948 1.00 23.07 97 THR A C 1
ATOM 780 O O . THR A 1 97 ? 23.330 8.112 50.592 1.00 20.93 97 THR A O 1
ATOM 784 N N . ALA A 1 98 ? 22.448 6.784 52.178 1.00 24.07 98 ALA A N 1
ATOM 785 C CA . ALA A 1 98 ? 23.445 7.145 53.167 1.00 24.24 98 ALA A CA 1
ATOM 786 C C . ALA A 1 98 ? 24.822 6.710 52.683 1.00 25.80 98 ALA A C 1
ATOM 787 O O . ALA A 1 98 ? 25.785 7.481 52.741 1.00 25.58 98 ALA A O 1
ATOM 789 N N . GLU A 1 99 ? 24.891 5.494 52.150 1.00 25.25 99 GLU A N 1
ATOM 790 C CA . GLU A 1 99 ? 26.146 4.952 51.644 1.00 31.81 99 GLU A CA 1
ATOM 791 C C . GLU A 1 99 ? 26.638 5.775 50.464 1.00 29.52 99 GLU A C 1
ATOM 792 O O . GLU A 1 99 ? 27.833 6.041 50.348 1.00 25.46 99 GLU A O 1
ATOM 798 N N . GLY A 1 100 ? 25.708 6.202 49.610 1.00 28.69 100 GLY A N 1
ATOM 799 C CA . GLY A 1 100 ? 26.058 6.998 48.448 1.00 26.38 100 GLY A CA 1
ATOM 800 C C . GLY A 1 100 ? 26.613 8.365 48.798 1.00 24.76 100 GLY A C 1
ATOM 801 O O . GLY A 1 100 ? 27.569 8.829 48.182 1.00 30.78 100 GLY A O 1
ATOM 802 N N . GLU A 1 101 ? 26.012 9.003 49.795 1.00 19.89 101 GLU A N 1
ATOM 803 C CA . GLU A 1 101 ? 26.452 10.309 50.260 1.00 17.65 101 GLU A CA 1
ATOM 804 C C . GLU A 1 101 ? 27.875 10.250 50.834 1.00 21.11 101 GLU A C 1
ATOM 805 O O . GLU A 1 101 ? 28.719 11.066 50.482 1.00 19.95 101 GLU A O 1
ATOM 811 N N . LYS A 1 102 ? 28.133 9.268 51.696 1.00 19.32 102 LYS A N 1
ATOM 812 C CA . LYS A 1 102 ? 29.461 9.040 52.262 1.00 24.48 102 LYS A CA 1
ATOM 813 C C . LYS A 1 102 ? 30.513 8.805 51.177 1.00 28.82 102 LYS A C 1
ATOM 814 O O . LYS A 1 102 ? 31.603 9.368 51.231 1.00 31.96 102 LYS A O 1
ATOM 820 N N . LEU A 1 103 ? 30.179 7.984 50.184 1.00 27.95 103 LEU A N 1
ATOM 821 C CA . LEU A 1 103 ? 31.091 7.723 49.069 1.00 28.94 103 LEU A CA 1
ATOM 822 C C . LEU A 1 103 ? 31.380 9.004 48.290 1.00 24.80 103 LEU A C 1
ATOM 823 O O . LEU A 1 103 ? 32.508 9.261 47.891 1.00 30.11 103 LEU A O 1
ATOM 828 N N . TYR A 1 104 ? 30.355 9.820 48.100 1.00 23.21 104 TYR A N 1
ATOM 829 C CA . TYR A 1 104 ? 30.505 11.093 47.421 1.00 21.75 104 TYR A CA 1
ATOM 830 C C . TYR A 1 104 ? 31.473 12.018 48.116 1.00 23.99 104 TYR A C 1
ATOM 831 O O . TYR A 1 104 ? 32.261 12.703 47.464 1.00 21.40 104 TYR A O 1
ATOM 840 N N . GLU A 1 105 ? 31.390 12.047 49.441 1.00 24.54 105 GLU A N 1
ATOM 841 C CA . GLU A 1 105 ? 32.205 12.951 50.231 1.00 29.41 105 GLU A CA 1
ATOM 842 C C . GLU A 1 105 ? 33.668 12.555 50.177 1.00 25.68 105 GLU A C 1
ATOM 843 O O . GLU A 1 105 ? 34.546 13.409 50.030 1.00 25.63 105 GLU A O 1
ATOM 849 N N . GLU A 1 106 ? 33.930 11.260 50.281 1.00 18.07 106 GLU A N 1
ATOM 850 C CA . GLU A 1 106 ? 35.304 10.778 50.391 1.00 30.24 106 GLU A CA 1
ATOM 851 C C . GLU A 1 106 ? 36.022 10.845 49.044 1.00 30.22 106 GLU A C 1
ATOM 852 O O . GLU A 1 106 ? 37.240 11.006 48.989 1.00 40.28 106 GLU A O 1
ATOM 858 N N . ILE A 1 107 ? 35.264 10.676 47.967 1.00 21.70 107 ILE A N 1
ATOM 859 C CA . ILE A 1 107 ? 35.779 10.825 46.616 1.00 18.82 107 ILE A CA 1
ATOM 860 C C . ILE A 1 107 ? 35.768 12.287 46.243 1.00 20.70 107 ILE A C 1
ATOM 861 O O . ILE A 1 107 ? 36.705 12.785 45.630 1.00 24.12 107 ILE A O 1
ATOM 866 N N . GLY A 1 108 ? 34.689 12.970 46.617 1.00 18.01 108 GLY A N 1
ATOM 867 C CA . GLY A 1 108 ? 34.542 14.379 46.307 1.00 15.91 108 GLY A CA 1
ATOM 868 C C . GLY A 1 108 ? 35.686 15.218 46.836 1.00 20.54 108 GLY A C 1
ATOM 869 O O . GLY A 1 108 ? 36.137 16.145 46.172 1.00 25.53 108 GLY A O 1
ATOM 870 N N . GLU A 1 109 ? 36.163 14.889 48.028 1.00 20.00 109 GLU A N 1
ATOM 871 C CA . GLU A 1 109 ? 37.250 15.643 48.637 1.00 27.59 109 GLU A CA 1
ATOM 872 C C . GLU A 1 109 ? 38.560 15.434 47.899 1.00 30.67 109 GLU A C 1
ATOM 873 O O . GLU A 1 109 ? 39.388 16.335 47.808 1.00 34.30 109 GLU A O 1
ATOM 879 N N . GLU A 1 110 ? 38.769 14.216 47.416 1.00 35.90 110 GLU A N 1
ATOM 880 C CA . GLU A 1 110 ? 39.984 13.900 46.685 1.00 20.95 110 GLU A CA 1
ATOM 881 C C . GLU A 1 110 ? 40.017 14.600 45.339 1.00 16.74 110 GLU A C 1
ATOM 882 O O . GLU A 1 110 ? 41.031 15.179 44.954 1.00 18.79 110 GLU A O 1
ATOM 888 N N . VAL A 1 111 ? 38.880 14.567 44.656 1.00 18.99 111 VAL A N 1
ATOM 889 C CA . VAL A 1 111 ? 38.696 15.203 43.362 1.00 22.68 111 VAL A CA 1
ATOM 890 C C . VAL A 1 111 ? 38.802 16.720 43.447 1.00 24.46 111 VAL A C 1
ATOM 891 O O . VAL A 1 111 ? 39.405 17.361 42.582 1.00 19.07 111 VAL A O 1
ATOM 895 N N . ASP A 1 112 ? 38.200 17.285 44.486 1.00 24.93 112 ASP A N 1
ATOM 896 C CA . ASP A 1 112 ? 38.147 18.731 44.654 1.00 39.62 112 ASP A CA 1
ATOM 897 C C . ASP A 1 112 ? 39.529 19.327 44.858 1.00 34.70 112 ASP A C 1
ATOM 898 O O . ASP A 1 112 ? 39.689 20.528 44.752 1.00 33.58 112 ASP A O 1
ATOM 903 N N . GLU A 1 113 ? 40.510 18.498 45.202 1.00 33.87 113 GLU A N 1
ATOM 904 C CA . GLU A 1 113 ? 41.864 18.991 45.462 1.00 32.96 113 GLU A CA 1
ATOM 905 C C . GLU A 1 113 ? 42.485 19.598 44.192 1.00 28.13 113 GLU A C 1
ATOM 906 O O . GLU A 1 113 ? 43.097 20.669 44.232 1.00 37.91 113 GLU A O 1
ATOM 912 N N . ARG A 1 114 ? 42.328 18.910 43.067 1.00 18.57 114 ARG A N 1
ATOM 913 C CA . ARG A 1 114 ? 42.786 19.436 41.794 1.00 27.45 114 ARG A CA 1
ATOM 914 C C . ARG A 1 114 ? 41.992 20.683 41.381 1.00 30.12 114 ARG A C 1
ATOM 915 O O . ARG A 1 114 ? 42.561 21.618 40.813 1.00 32.60 114 ARG A O 1
ATOM 923 N N . TYR A 1 115 ? 40.697 20.719 41.693 1.00 22.53 115 TYR A N 1
ATOM 924 C CA . TYR A 1 115 ? 39.901 21.909 41.404 1.00 27.05 115 TYR A CA 1
ATOM 925 C C . TYR A 1 115 ? 40.436 23.070 42.233 1.00 32.09 115 TYR A C 1
ATOM 926 O O . TYR A 1 115 ? 40.555 24.190 41.745 1.00 34.17 115 TYR A O 1
ATOM 935 N N . ASP A 1 116 ? 40.768 22.796 43.493 1.00 29.03 116 ASP A N 1
ATOM 936 C CA . ASP A 1 116 ? 41.337 23.823 44.364 1.00 31.64 116 ASP A CA 1
ATOM 937 C C . ASP A 1 116 ? 42.705 24.298 43.884 1.00 33.33 116 ASP A C 1
ATOM 938 O O . ASP A 1 116 ? 43.013 25.485 43.955 1.00 40.09 116 ASP A O 1
ATOM 943 N N . ALA A 1 117 ? 43.525 23.368 43.400 1.00 30.22 117 ALA A N 1
ATOM 944 C CA . ALA A 1 117 ? 44.862 23.711 42.934 1.00 31.61 117 ALA A CA 1
ATOM 945 C C . ALA A 1 117 ? 44.767 24.626 41.721 1.00 37.10 117 ALA A C 1
ATOM 946 O O . ALA A 1 117 ? 45.462 25.629 41.645 1.00 38.89 117 ALA A O 1
ATOM 948 N N . ILE A 1 118 ? 43.884 24.286 40.788 1.00 34.66 118 ILE A N 1
ATOM 949 C CA . ILE A 1 118 ? 43.651 25.120 39.610 1.00 35.59 118 ILE A CA 1
ATOM 950 C C . ILE A 1 118 ? 43.111 26.493 40.014 1.00 38.58 118 ILE A C 1
ATOM 951 O O . ILE A 1 118 ? 43.491 27.519 39.443 1.00 35.68 118 ILE A O 1
ATOM 956 N N . GLU A 1 119 ? 42.216 26.502 40.999 1.00 41.90 119 GLU A N 1
ATOM 957 C CA . GLU A 1 119 ? 41.585 27.738 41.453 1.00 40.01 119 GLU A CA 1
ATOM 958 C C . GLU A 1 119 ? 42.547 28.668 42.166 1.00 44.93 119 GLU A C 1
ATOM 959 O O . GLU A 1 119 ? 42.410 29.883 42.080 1.00 45.48 119 GLU A O 1
ATOM 965 N N . GLU A 1 120 ? 43.532 28.106 42.857 1.00 55.27 120 GLU A N 1
ATOM 966 C CA . GLU A 1 120 ? 44.534 28.932 43.515 1.00 56.13 120 GLU A CA 1
ATOM 967 C C . GLU A 1 120 ? 45.485 29.536 42.495 1.00 52.88 120 GLU A C 1
ATOM 968 O O . GLU A 1 120 ? 46.091 30.579 42.736 1.00 59.53 120 GLU A O 1
ATOM 974 N N . VAL A 1 121 ? 45.584 28.885 41.343 1.00 39.73 121 VAL A N 1
ATOM 975 C CA . VAL A 1 121 ? 46.468 29.331 40.273 1.00 41.96 121 VAL A CA 1
ATOM 976 C C . VAL A 1 121 ? 45.761 30.251 39.265 1.00 43.38 121 VAL A C 1
ATOM 977 O O . VAL A 1 121 ? 46.261 31.328 38.931 1.00 38.01 121 VAL A O 1
ATOM 981 N N . LEU A 1 122 ? 44.595 29.822 38.793 1.00 44.76 122 LEU A N 1
ATOM 982 C CA . LEU A 1 122 ? 43.824 30.581 37.811 1.00 37.20 122 LEU A CA 1
ATOM 983 C C . LEU A 1 122 ? 43.139 31.781 38.460 1.00 30.11 122 LEU A C 1
ATOM 984 O O . LEU A 1 122 ? 42.930 32.803 37.810 1.00 36.54 122 LEU A O 1
ATOM 989 N N . GLY A 1 123 ? 42.768 31.661 39.730 1.00 45.14 123 GLY A N 1
ATOM 990 C CA . GLY A 1 123 ? 42.053 32.741 40.391 1.00 44.68 123 GLY A CA 1
ATOM 991 C C . GLY A 1 123 ? 40.578 32.395 40.478 1.00 38.58 123 GLY A C 1
ATOM 992 O O . GLY A 1 123 ? 40.045 31.799 39.544 1.00 33.22 123 GLY A O 1
ATOM 993 N N . ARG A 1 124 ? 39.925 32.758 41.582 1.00 42.39 124 ARG A N 1
ATOM 994 C CA . ARG A 1 124 ? 38.512 32.422 41.801 1.00 47.68 124 ARG A CA 1
ATOM 995 C C . ARG A 1 124 ? 37.586 33.068 40.770 1.00 43.12 124 ARG A C 1
ATOM 996 O O . ARG A 1 124 ? 36.629 32.447 40.307 1.00 44.20 124 ARG A O 1
ATOM 1004 N N . GLU A 1 125 ? 37.890 34.314 40.415 1.00 42.42 125 GLU A N 1
ATOM 1005 C CA . GLU A 1 125 ? 37.112 35.088 39.454 1.00 41.24 125 GLU A CA 1
ATOM 1006 C C . GLU A 1 125 ? 37.049 34.408 38.096 1.00 37.83 125 GLU A C 1
ATOM 1007 O O . GLU A 1 125 ? 35.970 34.241 37.521 1.00 37.89 125 GLU A O 1
ATOM 1013 N N . LYS A 1 126 ? 38.207 33.990 37.594 1.00 34.64 126 LYS A N 1
ATOM 1014 C CA . LYS A 1 126 ? 38.273 33.322 36.298 1.00 39.83 126 LYS A CA 1
ATOM 1015 C C . LYS A 1 126 ? 37.572 31.975 36.340 1.00 39.78 126 LYS A C 1
ATOM 1016 O O . LYS A 1 126 ? 36.859 31.601 35.406 1.00 40.13 126 LYS A O 1
ATOM 1030 N N . LEU A 1 128 ? 35.095 31.050 38.281 1.00 29.41 128 LEU A N 1
ATOM 1031 C CA . LEU A 1 128 ? 33.657 31.299 38.223 1.00 29.94 128 LEU A CA 1
ATOM 1032 C C . LEU A 1 128 ? 33.210 31.604 36.815 1.00 23.50 128 LEU A C 1
ATOM 1033 O O . LEU A 1 128 ? 32.227 31.043 36.345 1.00 22.55 128 LEU A O 1
ATOM 1038 N N . LEU A 1 129 ? 33.963 32.462 36.137 1.00 22.87 129 LEU A N 1
ATOM 1039 C CA . LEU A 1 129 ? 33.664 32.825 34.756 1.00 21.08 129 LEU A CA 1
ATOM 1040 C C . LEU A 1 129 ? 33.622 31.619 33.837 1.00 18.64 129 LEU A C 1
ATOM 1041 O O . LEU A 1 129 ? 32.722 31.507 33.008 1.00 23.21 129 LEU A O 1
ATOM 1046 N N . LEU A 1 130 ? 34.578 30.708 34.000 1.00 18.22 130 LEU A N 1
ATOM 1047 C CA . LEU A 1 130 ? 34.635 29.537 33.147 1.00 26.45 130 LEU A CA 1
ATOM 1048 C C . LEU A 1 130 ? 33.407 28.664 33.399 1.00 23.99 130 LEU A C 1
ATOM 1049 O O . LEU A 1 130 ? 32.753 28.230 32.453 1.00 17.35 130 LEU A O 1
ATOM 1054 N N . LYS A 1 131 ? 33.088 28.433 34.672 1.00 18.34 131 LYS A N 1
ATOM 1055 C CA . LYS A 1 131 ? 31.900 27.672 35.040 1.00 19.28 131 LYS A CA 1
ATOM 1056 C C . LYS A 1 131 ? 30.609 28.294 34.525 1.00 27.60 131 LYS A C 1
ATOM 1057 O O . LYS A 1 131 ? 29.675 27.580 34.159 1.00 26.21 131 LYS A O 1
ATOM 1063 N N . ASP A 1 132 ? 30.539 29.619 34.527 1.00 19.74 132 ASP A N 1
ATOM 1064 C CA . ASP A 1 132 ? 29.327 30.281 34.091 1.00 20.70 132 ASP A CA 1
ATOM 1065 C C . ASP A 1 132 ? 29.204 30.213 32.575 1.00 21.82 132 ASP A C 1
ATOM 1066 O O . ASP A 1 132 ? 28.104 30.048 32.065 1.00 24.80 132 ASP A O 1
ATOM 1071 N N . LEU A 1 133 ? 30.318 30.337 31.857 1.00 18.39 133 LEU A N 1
ATOM 1072 C CA . LEU A 1 133 ? 30.277 30.289 30.403 1.00 16.18 133 LEU A CA 1
ATOM 1073 C C . LEU A 1 133 ? 29.924 28.893 29.895 1.00 25.16 133 LEU A C 1
ATOM 1074 O O . LEU A 1 133 ? 29.118 28.759 28.970 1.00 16.03 133 LEU A O 1
ATOM 1079 N N . LEU A 1 134 ? 30.501 27.862 30.520 1.00 15.28 134 LEU A N 1
ATOM 1080 C CA . LEU A 1 134 ? 30.159 26.483 30.196 1.00 15.56 134 LEU A CA 1
ATOM 1081 C C . LEU A 1 134 ? 28.673 26.234 30.381 1.00 20.38 134 LEU A C 1
ATOM 1082 O O . LEU A 1 134 ? 28.044 25.645 29.515 1.00 17.58 134 LEU A O 1
ATOM 1087 N N . ALA A 1 135 ? 28.118 26.736 31.486 1.00 18.33 135 ALA A N 1
ATOM 1088 C CA . ALA A 1 135 ? 26.699 26.599 31.778 1.00 20.71 135 ALA A CA 1
ATOM 1089 C C . ALA A 1 135 ? 25.835 27.366 30.771 1.00 24.23 135 ALA A C 1
ATOM 1090 O O . ALA A 1 135 ? 24.738 26.924 30.439 1.00 28.05 135 ALA A O 1
ATOM 1092 N N . GLU A 1 136 ? 26.309 28.522 30.312 1.00 20.34 136 GLU A N 1
ATOM 1093 C CA . GLU A 1 136 ? 25.560 29.298 29.319 1.00 25.51 136 GLU A CA 1
ATOM 1094 C C . GLU A 1 136 ? 25.589 28.619 27.953 1.00 25.99 136 GLU A C 1
ATOM 1095 O O . GLU A 1 136 ? 24.613 28.659 27.209 1.00 33.51 136 GLU A O 1
ATOM 1101 N N . LEU A 1 137 ? 26.707 28.003 27.616 1.00 18.82 137 LEU A N 1
ATOM 1102 C CA . LEU A 1 137 ? 26.792 27.254 26.375 1.00 27.29 137 LEU A CA 1
ATOM 1103 C C . LEU A 1 137 ? 25.951 25.979 26.459 1.00 31.88 137 LEU A C 1
ATOM 1104 O O . LEU A 1 137 ? 25.286 25.570 25.498 1.00 35.38 137 LEU A O 1
ATOM 1109 N N . ALA A 1 138 ? 25.964 25.367 27.633 1.00 31.47 138 ALA A N 1
ATOM 1110 C CA . ALA A 1 138 ? 25.252 24.132 27.848 1.00 37.80 138 ALA A CA 1
ATOM 1111 C C . ALA A 1 138 ? 23.738 24.339 27.864 1.00 40.95 138 ALA A C 1
ATOM 1112 O O . ALA A 1 138 ? 22.981 23.446 27.472 1.00 34.34 138 ALA A O 1
ATOM 1114 N N . LYS A 1 139 ? 23.294 25.513 28.305 1.00 47.09 139 LYS A N 1
ATOM 1115 C CA . LYS A 1 139 ? 21.857 25.759 28.455 1.00 47.61 139 LYS A CA 1
ATOM 1116 C C . LYS A 1 139 ? 21.264 26.307 27.176 1.00 47.06 139 LYS A C 1
ATOM 1117 O O . LYS A 1 139 ? 20.074 26.602 27.122 1.00 53.92 139 LYS A O 1
ATOM 1123 N N . ILE A 1 140 ? 22.100 26.475 26.158 1.00 46.00 140 ILE A N 1
ATOM 1124 C CA . ILE A 1 140 ? 21.594 26.824 24.838 1.00 53.57 140 ILE A CA 1
ATOM 1125 C C . ILE A 1 140 ? 20.658 25.729 24.364 1.00 69.92 140 ILE A C 1
ATOM 1126 O O . ILE A 1 140 ? 21.028 24.552 24.316 1.00 68.15 140 ILE A O 1
ATOM 1131 N N . GLU A 1 141 ? 19.435 26.144 24.042 1.00 49.59 141 GLU A N 1
ATOM 1132 C CA . GLU A 1 141 ? 18.343 25.255 23.650 1.00 57.78 141 GLU A CA 1
ATOM 1133 C C . GLU A 1 141 ? 17.960 24.347 24.814 1.00 61.45 141 GLU A C 1
ATOM 1134 O O . GLU A 1 141 ? 17.254 24.774 25.731 1.00 64.38 141 GLU A O 1
ATOM 1140 N N . SER B 1 9 ? 31.422 21.887 39.260 1.00 43.82 9 SER B N 1
ATOM 1141 C CA . SER B 1 9 ? 32.200 20.821 38.652 1.00 28.39 9 SER B CA 1
ATOM 1142 C C . SER B 1 9 ? 32.539 21.164 37.206 1.00 27.98 9 SER B C 1
ATOM 1143 O O . SER B 1 9 ? 31.691 21.083 36.317 1.00 29.21 9 SER B O 1
ATOM 1146 N N . ILE B 1 10 ? 33.801 21.518 36.981 1.00 25.50 10 ILE B N 1
ATOM 1147 C CA . ILE B 1 10 ? 34.275 21.861 35.657 1.00 29.76 10 ILE B CA 1
ATOM 1148 C C . ILE B 1 10 ? 34.104 20.662 34.739 1.00 26.20 10 ILE B C 1
ATOM 1149 O O . ILE B 1 10 ? 33.686 20.812 33.592 1.00 31.54 10 ILE B O 1
ATOM 1154 N N . ASN B 1 11 ? 34.357 19.472 35.281 1.00 27.88 11 ASN B N 1
ATOM 1155 C CA . ASN B 1 11 ? 34.196 18.212 34.548 1.00 20.88 11 ASN B CA 1
ATOM 1156 C C . ASN B 1 11 ? 32.822 18.051 33.936 1.00 23.42 11 ASN B C 1
ATOM 1157 O O . ASN B 1 11 ? 32.688 17.957 32.715 1.00 32.52 11 ASN B O 1
ATOM 1162 N N . ILE B 1 12 ? 31.806 18.062 34.793 1.00 25.59 12 ILE B N 1
ATOM 1163 C CA . ILE B 1 12 ? 30.423 17.966 34.368 1.00 24.70 12 ILE B CA 1
ATOM 1164 C C . ILE B 1 12 ? 30.023 19.131 33.451 1.00 29.04 12 ILE B C 1
ATOM 1165 O O . ILE B 1 12 ? 29.359 18.934 32.437 1.00 30.89 12 ILE B O 1
ATOM 1170 N N . GLY B 1 13 ? 30.473 20.333 33.783 1.00 25.73 13 GLY B N 1
ATOM 1171 C CA . GLY B 1 13 ? 30.199 21.498 32.962 1.00 23.50 13 GLY B CA 1
ATOM 1172 C C . GLY B 1 13 ? 30.776 21.350 31.569 1.00 27.12 13 GLY B C 1
ATOM 1173 O O . GLY B 1 13 ? 30.140 21.747 30.595 1.00 29.32 13 GLY B O 1
ATOM 1174 N N . LEU B 1 14 ? 31.980 20.784 31.476 1.00 21.14 14 LEU B N 1
ATOM 1175 C CA . LEU B 1 14 ? 32.630 20.585 30.192 1.00 22.15 14 LEU B CA 1
ATOM 1176 C C . LEU B 1 14 ? 31.866 19.627 29.289 1.00 23.44 14 LEU B C 1
ATOM 1177 O O . LEU B 1 14 ? 31.683 19.903 28.099 1.00 27.15 14 LEU B O 1
ATOM 1182 N N . ILE B 1 15 ? 31.390 18.520 29.849 1.00 25.61 15 ILE B N 1
ATOM 1183 C CA . ILE B 1 15 ? 30.668 17.532 29.052 1.00 26.29 15 ILE B CA 1
ATOM 1184 C C . ILE B 1 15 ? 29.276 18.040 28.637 1.00 25.97 15 ILE B C 1
ATOM 1185 O O . ILE B 1 15 ? 28.791 17.704 27.558 1.00 30.59 15 ILE B O 1
ATOM 1190 N N . GLN B 1 16 ? 28.639 18.838 29.491 1.00 31.33 16 GLN B N 1
ATOM 1191 C CA . GLN B 1 16 ? 27.326 19.417 29.183 1.00 31.20 16 GLN B CA 1
ATOM 1192 C C . GLN B 1 16 ? 27.415 20.458 28.071 1.00 25.50 16 GLN B C 1
ATOM 1193 O O . GLN B 1 16 ? 26.555 20.526 27.190 1.00 23.72 16 GLN B O 1
ATOM 1199 N N . ALA B 1 17 ? 28.475 21.254 28.102 1.00 23.62 17 ALA B N 1
ATOM 1200 C CA . ALA B 1 17 ? 28.704 22.255 27.065 1.00 21.83 17 ALA B CA 1
ATOM 1201 C C . ALA B 1 17 ? 28.950 21.536 25.739 1.00 25.12 17 ALA B C 1
ATOM 1202 O O . ALA B 1 17 ? 28.511 21.986 24.676 1.00 38.99 17 ALA B O 1
ATOM 1204 N N . ARG B 1 18 ? 29.644 20.405 25.807 1.00 25.04 18 ARG B N 1
ATOM 1205 C CA . ARG B 1 18 ? 29.945 19.627 24.610 1.00 26.49 18 ARG B CA 1
ATOM 1206 C C . ARG B 1 18 ? 28.709 18.965 24.023 1.00 27.31 18 ARG B C 1
ATOM 1207 O O . ARG B 1 18 ? 28.516 18.959 22.812 1.00 35.69 18 ARG B O 1
ATOM 1215 N N . GLU B 1 19 ? 27.859 18.427 24.885 1.00 24.60 19 GLU B N 1
ATOM 1216 C CA . GLU B 1 19 ? 26.637 17.783 24.420 1.00 21.65 19 GLU B CA 1
ATOM 1217 C C . GLU B 1 19 ? 25.733 18.815 23.741 1.00 25.06 19 GLU B C 1
ATOM 1218 O O . GLU B 1 19 ? 25.070 18.514 22.751 1.00 31.16 19 GLU B O 1
ATOM 1224 N N . ALA B 1 20 ? 25.741 20.041 24.258 1.00 29.40 20 ALA B N 1
ATOM 1225 C CA . ALA B 1 20 ? 24.957 21.117 23.658 1.00 32.06 20 ALA B CA 1
ATOM 1226 C C . ALA B 1 20 ? 25.485 21.513 22.265 1.00 28.21 20 ALA B C 1
ATOM 1227 O O . ALA B 1 20 ? 24.705 21.806 21.361 1.00 31.54 20 ALA B O 1
ATOM 1229 N N . LEU B 1 21 ? 26.802 21.484 22.079 1.00 28.12 21 LEU B N 1
ATOM 1230 C CA . LEU B 1 21 ? 27.383 21.773 20.766 1.00 27.50 21 LEU B CA 1
ATOM 1231 C C . LEU B 1 21 ? 27.037 20.710 19.751 1.00 34.63 21 LEU B C 1
ATOM 1232 O O . LEU B 1 21 ? 26.714 20.999 18.596 1.00 41.24 21 LEU B O 1
ATOM 1245 N N . THR B 1 23 ? 24.433 18.845 19.542 1.00 33.13 23 THR B N 1
ATOM 1246 C CA . THR B 1 23 ? 23.068 18.955 19.034 1.00 29.27 23 THR B CA 1
ATOM 1247 C C . THR B 1 23 ? 22.965 20.022 17.955 1.00 30.57 23 THR B C 1
ATOM 1248 O O . THR B 1 23 ? 22.166 19.908 17.034 1.00 32.90 23 THR B O 1
ATOM 1252 N N . GLN B 1 24 ? 23.791 21.057 18.072 1.00 29.41 24 GLN B N 1
ATOM 1253 C CA . GLN B 1 24 ? 23.828 22.114 17.071 1.00 27.97 24 GLN B CA 1
ATOM 1254 C C . GLN B 1 24 ? 24.490 21.659 15.789 1.00 26.44 24 GLN B C 1
ATOM 1255 O O . GLN B 1 24 ? 24.143 22.131 14.715 1.00 33.01 24 GLN B O 1
ATOM 1261 N N . PHE B 1 25 ? 25.464 20.761 15.897 1.00 29.40 25 PHE B N 1
ATOM 1262 C CA . PHE B 1 25 ? 26.241 20.363 14.724 1.00 25.94 25 PHE B CA 1
ATOM 1263 C C . PHE B 1 25 ? 25.866 19.011 14.160 1.00 30.88 25 PHE B C 1
ATOM 1264 O O . PHE B 1 25 ? 26.227 18.696 13.028 1.00 29.37 25 PHE B O 1
ATOM 1272 N N . ARG B 1 26 ? 25.108 18.236 14.930 1.00 36.28 26 ARG B N 1
ATOM 1273 C CA . ARG B 1 26 ? 24.664 16.912 14.493 1.00 41.35 26 ARG B CA 1
ATOM 1274 C C . ARG B 1 26 ? 24.011 16.910 13.123 1.00 40.64 26 ARG B C 1
ATOM 1275 O O . ARG B 1 26 ? 24.349 16.066 12.298 1.00 43.79 26 ARG B O 1
ATOM 1283 N N . PRO B 1 27 ? 23.084 17.854 12.857 1.00 39.82 27 PRO B N 1
ATOM 1284 C CA . PRO B 1 27 ? 22.459 17.753 11.535 1.00 37.67 27 PRO B CA 1
ATOM 1285 C C . PRO B 1 27 ? 23.436 17.998 10.396 1.00 39.67 27 PRO B C 1
ATOM 1286 O O . PRO B 1 27 ? 23.305 17.369 9.350 1.00 46.84 27 PRO B O 1
ATOM 1290 N N . ILE B 1 28 ? 24.407 18.882 10.602 1.00 37.36 28 ILE B N 1
ATOM 1291 C CA . ILE B 1 28 ? 25.424 19.133 9.591 1.00 32.73 28 ILE B CA 1
ATOM 1292 C C . ILE B 1 28 ? 26.273 17.893 9.337 1.00 35.36 28 ILE B C 1
ATOM 1293 O O . ILE B 1 28 ? 26.491 17.526 8.190 1.00 40.77 28 ILE B O 1
ATOM 1298 N N . LEU B 1 29 ? 26.742 17.235 10.397 1.00 33.04 29 LEU B N 1
ATOM 1299 C CA . LEU B 1 29 ? 27.586 16.056 10.204 1.00 36.21 29 LEU B CA 1
ATOM 1300 C C . LEU B 1 29 ? 26.804 14.868 9.628 1.00 34.12 29 LEU B C 1
ATOM 1301 O O . LEU B 1 29 ? 27.328 14.133 8.802 1.00 39.65 29 LEU B O 1
ATOM 1306 N N . ASN B 1 30 ? 25.557 14.682 10.052 1.00 33.76 30 ASN B N 1
ATOM 1307 C CA . ASN B 1 30 ? 24.742 13.578 9.525 1.00 41.57 30 ASN B CA 1
ATOM 1308 C C . ASN B 1 30 ? 24.373 13.758 8.065 1.00 43.95 30 ASN B C 1
ATOM 1309 O O . ASN B 1 30 ? 24.335 12.790 7.311 1.00 50.86 30 ASN B O 1
ATOM 1314 N N . GLN B 1 31 ? 24.098 14.993 7.667 1.00 44.24 31 GLN B N 1
ATOM 1315 C CA . GLN B 1 31 ? 23.771 15.271 6.280 1.00 41.09 31 GLN B CA 1
ATOM 1316 C C . GLN B 1 31 ? 24.977 14.909 5.426 1.00 46.70 31 GLN B C 1
ATOM 1317 O O . GLN B 1 31 ? 24.830 14.506 4.270 1.00 50.96 31 GLN B O 1
ATOM 1323 N N . ALA B 1 32 ? 26.171 15.059 5.998 1.00 43.19 32 ALA B N 1
ATOM 1324 C CA . ALA B 1 32 ? 27.401 14.675 5.308 1.00 38.50 32 ALA B CA 1
ATOM 1325 C C . ALA B 1 32 ? 27.749 13.212 5.547 1.00 44.06 32 ALA B C 1
ATOM 1326 O O . ALA B 1 32 ? 28.764 12.723 5.051 1.00 47.71 32 ALA B O 1
ATOM 1328 N N . ASN B 1 33 ? 26.908 12.524 6.314 1.00 45.70 33 ASN B N 1
ATOM 1329 C CA . ASN B 1 33 ? 27.137 11.123 6.660 1.00 49.83 33 ASN B CA 1
ATOM 1330 C C . ASN B 1 33 ? 28.491 10.910 7.352 1.00 45.59 33 ASN B C 1
ATOM 1331 O O . ASN B 1 33 ? 29.220 9.973 7.042 1.00 47.22 33 ASN B O 1
ATOM 1336 N N . ILE B 1 34 ? 28.829 11.811 8.270 1.00 41.31 34 ILE B N 1
ATOM 1337 C CA . ILE B 1 34 ? 30.085 11.753 9.003 1.00 36.31 34 ILE B CA 1
ATOM 1338 C C . ILE B 1 34 ? 29.796 11.721 10.496 1.00 37.32 34 ILE B C 1
ATOM 1339 O O . ILE B 1 34 ? 28.861 12.370 10.960 1.00 37.89 34 ILE B O 1
ATOM 1344 N N . THR B 1 35 ? 30.559 10.934 11.246 1.00 30.81 35 THR B N 1
ATOM 1345 C CA . THR B 1 35 ? 30.401 10.918 12.696 1.00 33.00 35 THR B CA 1
ATOM 1346 C C . THR B 1 35 ? 31.234 12.016 13.390 1.00 30.57 35 THR B C 1
ATOM 1347 O O . THR B 1 35 ? 32.123 12.615 12.776 1.00 37.40 35 THR B O 1
ATOM 1351 N N . ASP B 1 36 ? 30.959 12.265 14.670 1.00 32.19 36 ASP B N 1
ATOM 1352 C CA . ASP B 1 36 ? 31.700 13.272 15.445 1.00 34.34 36 ASP B CA 1
ATOM 1353 C C . ASP B 1 36 ? 33.201 12.943 15.485 1.00 32.25 36 ASP B C 1
ATOM 1354 O O . ASP B 1 36 ? 34.046 13.827 15.333 1.00 37.17 36 ASP B O 1
ATOM 1359 N N . GLN B 1 37 ? 33.512 11.675 15.732 1.00 31.26 37 GLN B N 1
ATOM 1360 C CA . GLN B 1 37 ? 34.881 11.178 15.785 1.00 31.04 37 GLN B CA 1
ATOM 1361 C C . GLN B 1 37 ? 35.611 11.354 14.463 1.00 27.31 37 GLN B C 1
ATOM 1362 O O . GLN B 1 37 ? 36.775 11.740 14.442 1.00 31.05 37 GLN B O 1
ATOM 1368 N N . GLN B 1 38 ? 34.926 11.029 13.366 1.00 28.93 38 GLN B N 1
ATOM 1369 C CA . GLN B 1 38 ? 35.503 11.128 12.027 1.00 28.29 38 GLN B CA 1
ATOM 1370 C C . GLN B 1 38 ? 35.794 12.579 11.697 1.00 32.83 38 GLN B C 1
ATOM 1371 O O . GLN B 1 38 ? 36.833 12.907 11.126 1.00 31.56 38 GLN B O 1
ATOM 1377 N N . TRP B 1 39 ? 34.859 13.449 12.068 1.00 36.17 39 TRP B N 1
ATOM 1378 C CA . TRP B 1 39 ? 35.012 14.873 11.820 1.00 31.94 39 TRP B CA 1
ATOM 1379 C C . TRP B 1 39 ? 36.127 15.449 12.679 1.00 28.37 39 TRP B C 1
ATOM 1380 O O . TRP B 1 39 ? 36.896 16.309 12.235 1.00 31.16 39 TRP B O 1
ATOM 1391 N N . ARG B 1 40 ? 36.217 14.957 13.907 1.00 30.18 40 ARG B N 1
ATOM 1392 C CA . ARG B 1 40 ? 37.270 15.371 14.829 1.00 33.23 40 ARG B CA 1
ATOM 1393 C C . ARG B 1 40 ? 38.652 15.089 14.232 1.00 31.01 40 ARG B C 1
ATOM 1394 O O . ARG B 1 40 ? 39.557 15.918 14.286 1.00 31.27 40 ARG B O 1
ATOM 1402 N N . ILE B 1 41 ? 38.798 13.899 13.664 1.00 30.23 41 ILE B N 1
ATOM 1403 C CA . ILE B 1 41 ? 40.040 13.482 13.032 1.00 26.99 41 ILE B CA 1
ATOM 1404 C C . ILE B 1 41 ? 40.342 14.285 11.766 1.00 33.01 41 ILE B C 1
ATOM 1405 O O . ILE B 1 41 ? 41.478 14.711 11.543 1.00 32.53 41 ILE B O 1
ATOM 1410 N N . ILE B 1 42 ? 39.334 14.478 10.926 1.00 31.60 42 ILE B N 1
ATOM 1411 C CA . ILE B 1 42 ? 39.522 15.261 9.715 1.00 29.12 42 ILE B CA 1
ATOM 1412 C C . ILE B 1 42 ? 40.000 16.681 10.061 1.00 30.49 42 ILE B C 1
ATOM 1413 O O . ILE B 1 42 ? 40.906 17.215 9.419 1.00 36.57 42 ILE B O 1
ATOM 1418 N N . ARG B 1 43 ? 39.409 17.289 11.083 1.00 27.94 43 ARG B N 1
ATOM 1419 C CA . ARG B 1 43 ? 39.824 18.640 11.469 1.00 28.67 43 ARG B CA 1
ATOM 1420 C C . ARG B 1 43 ? 41.260 18.684 11.971 1.00 30.92 43 ARG B C 1
ATOM 1421 O O . ARG B 1 43 ? 42.010 19.600 11.628 1.00 34.62 43 ARG B O 1
ATOM 1429 N N . LEU B 1 44 ? 41.626 17.717 12.809 1.00 27.63 44 LEU B N 1
ATOM 1430 C CA . LEU B 1 44 ? 42.964 17.697 13.399 1.00 27.21 44 LEU B CA 1
ATOM 1431 C C . LEU B 1 44 ? 44.038 17.533 12.321 1.00 27.26 44 LEU B C 1
ATOM 1432 O O . LEU B 1 44 ? 45.104 18.156 12.384 1.00 28.42 44 LEU B O 1
ATOM 1437 N N . LEU B 1 45 ? 43.752 16.692 11.335 1.00 22.62 45 LEU B N 1
ATOM 1438 C CA . LEU B 1 45 ? 44.679 16.469 10.219 1.00 25.57 45 LEU B CA 1
ATOM 1439 C C . LEU B 1 45 ? 44.775 17.703 9.335 1.00 29.25 45 LEU B C 1
ATOM 1440 O O . LEU B 1 45 ? 45.857 18.105 8.917 1.00 33.80 45 LEU B O 1
ATOM 1445 N N . ALA B 1 46 ? 43.629 18.324 9.089 1.00 30.46 46 ALA B N 1
ATOM 1446 C CA . ALA B 1 46 ? 43.573 19.500 8.251 1.00 27.76 46 ALA B CA 1
ATOM 1447 C C . ALA B 1 46 ? 44.374 20.638 8.867 1.00 29.26 46 ALA B C 1
ATOM 1448 O O . ALA B 1 46 ? 45.047 21.391 8.171 1.00 35.56 46 ALA B O 1
ATOM 1450 N N . GLU B 1 47 ? 44.251 20.773 10.179 1.00 29.35 47 GLU B N 1
ATOM 1451 C CA . GLU B 1 47 ? 44.763 21.926 10.884 1.00 28.24 47 GLU B CA 1
ATOM 1452 C C . GLU B 1 47 ? 46.212 21.759 11.336 1.00 34.79 47 GLU B C 1
ATOM 1453 O O . GLU B 1 47 ? 46.869 22.737 11.673 1.00 42.25 47 GLU B O 1
ATOM 1459 N N . ASN B 1 48 ? 46.687 20.518 11.388 1.00 42.00 48 ASN B N 1
ATOM 1460 C CA . ASN B 1 48 ? 48.080 20.247 11.740 1.00 41.59 48 ASN B CA 1
ATOM 1461 C C . ASN B 1 48 ? 48.923 19.854 10.533 1.00 46.58 48 ASN B C 1
ATOM 1462 O O . ASN B 1 48 ? 50.145 19.773 10.628 1.00 56.89 48 ASN B O 1
ATOM 1467 N N . GLY B 1 49 ? 48.263 19.591 9.408 1.00 55.12 49 GLY B N 1
ATOM 1468 C CA . GLY B 1 49 ? 48.938 19.198 8.182 1.00 52.67 49 GLY B CA 1
ATOM 1469 C C . GLY B 1 49 ? 49.281 17.721 8.089 1.00 52.90 49 GLY B C 1
ATOM 1470 O O . GLY B 1 49 ? 48.821 17.022 7.189 1.00 52.45 49 GLY B O 1
ATOM 1471 N N . THR B 1 50 ? 50.087 17.247 9.031 1.00 51.70 50 THR B N 1
ATOM 1472 C CA . THR B 1 50 ? 50.443 15.837 9.116 1.00 47.72 50 THR B CA 1
ATOM 1473 C C . THR B 1 50 ? 50.759 15.509 10.579 1.00 48.18 50 THR B C 1
ATOM 1474 O O . THR B 1 50 ? 51.444 16.271 11.268 1.00 53.31 50 THR B O 1
ATOM 1478 N N . LEU B 1 51 ? 50.273 14.358 11.038 1.00 40.48 51 LEU B N 1
ATOM 1479 C CA . LEU B 1 51 ? 50.458 13.933 12.422 1.00 35.18 51 LEU B CA 1
ATOM 1480 C C . LEU B 1 51 ? 50.815 12.468 12.548 1.00 41.18 51 LEU B C 1
ATOM 1481 O O . LEU B 1 51 ? 50.368 11.652 11.738 1.00 43.39 51 LEU B O 1
ATOM 1486 N N . ASP B 1 52 ? 51.622 12.110 13.545 1.00 43.08 52 ASP B N 1
ATOM 1487 C CA . ASP B 1 52 ? 51.803 10.682 13.781 1.00 44.77 52 ASP B CA 1
ATOM 1488 C C . ASP B 1 52 ? 50.606 10.139 14.564 1.00 43.55 52 ASP B C 1
ATOM 1489 O O . ASP B 1 52 ? 49.881 10.884 15.222 1.00 43.46 52 ASP B O 1
ATOM 1494 N N . PHE B 1 53 ? 50.416 8.830 14.461 1.00 41.87 53 PHE B N 1
ATOM 1495 C CA . PHE B 1 53 ? 49.271 8.130 15.015 1.00 37.08 53 PHE B CA 1
ATOM 1496 C C . PHE B 1 53 ? 49.039 8.476 16.479 1.00 42.55 53 PHE B C 1
ATOM 1497 O O . PHE B 1 53 ? 47.908 8.751 16.902 1.00 36.42 53 PHE B O 1
ATOM 1505 N N . GLN B 1 54 ? 50.121 8.457 17.247 1.00 43.77 54 GLN B N 1
ATOM 1506 C CA . GLN B 1 54 ? 50.046 8.721 18.680 1.00 42.22 54 GLN B CA 1
ATOM 1507 C C . GLN B 1 54 ? 49.559 10.135 19.004 1.00 39.39 54 GLN B C 1
ATOM 1508 O O . GLN B 1 54 ? 48.739 10.318 19.906 1.00 41.85 54 GLN B O 1
ATOM 1514 N N . ASP B 1 55 ? 50.119 11.138 18.327 1.00 38.55 55 ASP B N 1
ATOM 1515 C CA . ASP B 1 55 ? 49.705 12.528 18.529 1.00 34.02 55 ASP B CA 1
ATOM 1516 C C . ASP B 1 55 ? 48.246 12.745 18.161 1.00 34.19 55 ASP B C 1
ATOM 1517 O O . ASP B 1 55 ? 47.526 13.490 18.830 1.00 38.52 55 ASP B O 1
ATOM 1522 N N . LEU B 1 56 ? 47.827 12.106 17.075 1.00 30.63 56 LEU B N 1
ATOM 1523 C CA . LEU B 1 56 ? 46.447 12.165 16.636 1.00 26.01 56 LEU B CA 1
ATOM 1524 C C . LEU B 1 56 ? 45.549 11.587 17.705 1.00 34.14 56 LEU B C 1
ATOM 1525 O O . LEU B 1 56 ? 44.528 12.175 18.051 1.00 36.26 56 LEU B O 1
ATOM 1530 N N . ALA B 1 57 ? 45.984 10.466 18.276 1.00 40.47 57 ALA B N 1
ATOM 1531 C CA . ALA B 1 57 ? 45.228 9.765 19.305 1.00 30.15 57 ALA B CA 1
ATOM 1532 C C . ALA B 1 57 ? 44.999 10.654 20.499 1.00 29.17 57 ALA B C 1
ATOM 1533 O O . ALA B 1 57 ? 43.886 10.770 21.001 1.00 31.13 57 ALA B O 1
ATOM 1535 N N . ASN B 1 58 ? 46.067 11.317 20.922 1.00 35.47 58 ASN B N 1
ATOM 1536 C CA . ASN B 1 58 ? 46.029 12.175 22.092 1.00 33.34 58 ASN B CA 1
ATOM 1537 C C . ASN B 1 58 ? 45.169 13.415 21.893 1.00 36.01 58 ASN B C 1
ATOM 1538 O O . ASN B 1 58 ? 44.399 13.782 22.775 1.00 44.75 58 ASN B O 1
ATOM 1543 N N . GLN B 1 59 ? 45.303 14.059 20.742 1.00 31.55 59 GLN B N 1
ATOM 1544 C CA . GLN B 1 59 ? 44.589 15.302 20.498 1.00 27.12 59 GLN B CA 1
ATOM 1545 C C . GLN B 1 59 ? 43.112 15.027 20.228 1.00 23.17 59 GLN B C 1
ATOM 1546 O O . GLN B 1 59 ? 42.254 15.836 20.555 1.00 30.38 59 GLN B O 1
ATOM 1552 N N . ALA B 1 60 ? 42.809 13.881 19.636 1.00 27.12 60 ALA B N 1
ATOM 1553 C CA . ALA B 1 60 ? 41.419 13.548 19.381 1.00 21.86 60 ALA B CA 1
ATOM 1554 C C . ALA B 1 60 ? 40.752 12.937 20.606 1.00 25.67 60 ALA B C 1
ATOM 1555 O O . ALA B 1 60 ? 39.536 12.816 20.649 1.00 26.32 60 ALA B O 1
ATOM 1557 N N . CYS B 1 61 ? 41.567 12.590 21.601 1.00 33.21 61 CYS B N 1
ATOM 1558 C CA . CYS B 1 61 ? 41.120 11.895 22.804 1.00 31.50 61 CYS B CA 1
ATOM 1559 C C . CYS B 1 61 ? 40.402 10.602 22.425 1.00 33.97 61 CYS B C 1
ATOM 1560 O O . CYS B 1 61 ? 39.279 10.355 22.847 1.00 33.52 61 CYS B O 1
ATOM 1563 N N . ILE B 1 62 ? 41.074 9.786 21.617 1.00 37.68 62 ILE B N 1
ATOM 1564 C CA . ILE B 1 62 ? 40.547 8.493 21.197 1.00 37.06 62 ILE B CA 1
ATOM 1565 C C . ILE B 1 62 ? 41.572 7.386 21.465 1.00 36.19 62 ILE B C 1
ATOM 1566 O O . ILE B 1 62 ? 42.720 7.509 21.059 1.00 38.72 62 ILE B O 1
ATOM 1571 N N . LEU B 1 63 ? 41.168 6.302 22.124 1.00 34.54 63 LEU B N 1
ATOM 1572 C CA . LEU B 1 63 ? 42.085 5.186 22.367 1.00 35.63 63 LEU B CA 1
ATOM 1573 C C . LEU B 1 63 ? 42.589 4.576 21.052 1.00 38.05 63 LEU B C 1
ATOM 1574 O O . LEU B 1 63 ? 41.870 4.546 20.047 1.00 42.90 63 LEU B O 1
ATOM 1579 N N . ARG B 1 64 ? 43.841 4.124 21.062 1.00 37.29 64 ARG B N 1
ATOM 1580 C CA . ARG B 1 64 ? 44.542 3.732 19.836 1.00 43.52 64 ARG B CA 1
ATOM 1581 C C . ARG B 1 64 ? 43.839 2.659 18.999 1.00 40.30 64 ARG B C 1
ATOM 1582 O O . ARG B 1 64 ? 43.715 2.825 17.783 1.00 40.84 64 ARG B O 1
ATOM 1590 N N . PRO B 1 65 ? 43.370 1.560 19.622 1.00 32.37 65 PRO B N 1
ATOM 1591 C CA . PRO B 1 65 ? 42.674 0.592 18.766 1.00 34.31 65 PRO B CA 1
ATOM 1592 C C . PRO B 1 65 ? 41.395 1.144 18.135 1.00 41.09 65 PRO B C 1
ATOM 1593 O O . PRO B 1 65 ? 41.116 0.866 16.962 1.00 35.26 65 PRO B O 1
ATOM 1597 N N . SER B 1 66 ? 40.653 1.958 18.876 1.00 34.79 66 SER B N 1
ATOM 1598 C CA . SER B 1 66 ? 39.454 2.548 18.319 1.00 26.99 66 SER B CA 1
ATOM 1599 C C . SER B 1 66 ? 39.816 3.513 17.188 1.00 32.18 66 SER B C 1
ATOM 1600 O O . SER B 1 66 ? 39.096 3.611 16.199 1.00 36.03 66 SER B O 1
ATOM 1603 N N . LEU B 1 67 ? 40.936 4.219 17.338 1.00 35.40 67 LEU B N 1
ATOM 1604 C CA . LEU B 1 67 ? 41.408 5.144 16.305 1.00 28.31 67 LEU B CA 1
ATOM 1605 C C . LEU B 1 67 ? 41.788 4.404 15.028 1.00 34.98 67 LEU B C 1
ATOM 1606 O O . LEU B 1 67 ? 41.520 4.871 13.920 1.00 39.74 67 LEU B O 1
ATOM 1611 N N . THR B 1 68 ? 42.405 3.240 15.194 1.00 35.55 68 THR B N 1
ATOM 1612 C CA . THR B 1 68 ? 42.791 2.396 14.069 1.00 33.92 68 THR B CA 1
ATOM 1613 C C . THR B 1 68 ? 41.575 2.046 13.223 1.00 38.41 68 THR B C 1
ATOM 1614 O O . THR B 1 68 ? 41.640 2.047 11.991 1.00 40.39 68 THR B O 1
ATOM 1618 N N . GLY B 1 69 ? 40.468 1.734 13.889 1.00 38.09 69 GLY B N 1
AT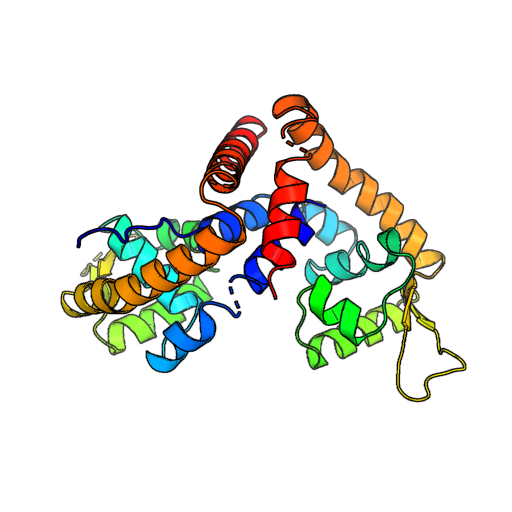OM 1619 C CA . GLY B 1 69 ? 39.240 1.405 13.192 1.00 32.29 69 GLY B CA 1
ATOM 1620 C C . GLY B 1 69 ? 38.659 2.575 12.416 1.00 33.57 69 GLY B C 1
ATOM 1621 O O . GLY B 1 69 ? 38.199 2.426 11.281 1.00 38.00 69 GLY B O 1
ATOM 1622 N N . ILE B 1 70 ? 38.646 3.741 13.053 1.00 29.80 70 ILE B N 1
ATOM 1623 C CA . ILE B 1 70 ? 38.142 4.949 12.415 1.00 31.54 70 ILE B CA 1
ATOM 1624 C C . ILE B 1 70 ? 39.044 5.314 11.229 1.00 33.62 70 ILE B C 1
ATOM 1625 O O . ILE B 1 70 ? 38.566 5.707 10.165 1.00 40.22 70 ILE B O 1
ATOM 1630 N N . LEU B 1 71 ? 40.355 5.207 11.431 1.00 33.17 71 LEU B N 1
ATOM 1631 C CA . LEU B 1 71 ? 41.311 5.519 10.375 1.00 27.87 71 LEU B CA 1
ATOM 1632 C C . LEU B 1 71 ? 41.127 4.574 9.202 1.00 32.65 71 LEU B C 1
ATOM 1633 O O . LEU B 1 71 ? 41.131 5.003 8.049 1.00 37.38 71 LEU B O 1
ATOM 1638 N N . THR B 1 72 ? 40.978 3.285 9.495 1.00 36.03 72 THR B N 1
ATOM 1639 C CA . THR B 1 72 ? 40.727 2.290 8.458 1.00 32.08 72 THR B CA 1
ATOM 1640 C C . THR B 1 72 ? 39.554 2.697 7.565 1.00 35.00 72 THR B C 1
ATOM 1641 O O . THR B 1 72 ? 39.632 2.603 6.340 1.00 41.53 72 THR B O 1
ATOM 1645 N N . ARG B 1 73 ? 38.466 3.158 8.168 1.00 32.46 73 ARG B N 1
ATOM 1646 C CA . ARG B 1 73 ? 37.316 3.547 7.361 1.00 31.11 73 ARG B CA 1
ATOM 1647 C C . ARG B 1 73 ? 37.551 4.861 6.607 1.00 32.37 73 ARG B C 1
ATOM 1648 O O . ARG B 1 73 ? 37.108 5.008 5.467 1.00 32.52 73 ARG B O 1
ATOM 1656 N N . LEU B 1 74 ? 38.249 5.811 7.225 1.00 32.60 74 LEU B N 1
ATOM 1657 C CA . LEU B 1 74 ? 38.529 7.083 6.548 1.00 25.84 74 LEU B CA 1
ATOM 1658 C C . LEU B 1 74 ? 39.454 6.871 5.354 1.00 31.50 74 LEU B C 1
ATOM 1659 O O . LEU B 1 74 ? 39.322 7.565 4.343 1.00 36.37 74 LEU B O 1
ATOM 1664 N N . GLU B 1 75 ? 40.357 5.894 5.452 1.00 33.96 75 GLU B N 1
ATOM 1665 C CA . GLU B 1 75 ? 41.229 5.541 4.328 1.00 36.39 75 GLU B CA 1
ATOM 1666 C C . GLU B 1 75 ? 40.427 4.894 3.215 1.00 34.06 75 GLU B C 1
ATOM 1667 O O . GLU B 1 75 ? 40.578 5.256 2.048 1.00 37.16 75 GLU B O 1
ATOM 1673 N N . LYS B 1 76 ? 39.573 3.936 3.574 1.00 31.03 76 LYS B N 1
ATOM 1674 C CA . LYS B 1 76 ? 38.747 3.262 2.572 1.00 30.74 76 LYS B CA 1
ATOM 1675 C C . LYS B 1 76 ? 37.848 4.245 1.858 1.00 30.09 76 LYS B C 1
ATOM 1676 O O . LYS B 1 76 ? 37.516 4.048 0.686 1.00 40.07 76 LYS B O 1
ATOM 1682 N N . ALA B 1 77 ? 37.449 5.295 2.567 1.00 25.14 77 ALA B N 1
ATOM 1683 C CA . ALA B 1 77 ? 36.617 6.333 1.975 1.00 25.88 77 ALA B CA 1
ATOM 1684 C C . ALA B 1 77 ? 37.443 7.298 1.128 1.00 29.07 77 ALA B C 1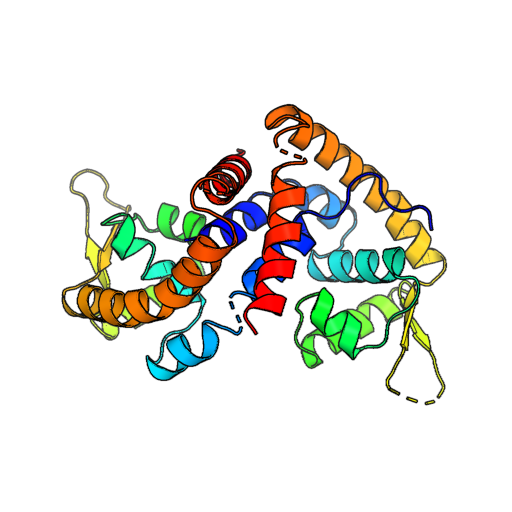
ATOM 1685 O O . ALA B 1 77 ? 36.881 8.134 0.429 1.00 36.84 77 ALA B O 1
ATOM 1687 N N . GLY B 1 78 ? 38.770 7.172 1.186 1.00 31.09 78 GLY B N 1
ATOM 1688 C CA . GLY B 1 78 ? 39.666 7.989 0.380 1.00 26.29 78 GLY B CA 1
ATOM 1689 C C . GLY B 1 78 ? 39.931 9.379 0.927 1.00 31.32 78 GLY B C 1
ATOM 1690 O O . GLY B 1 78 ? 40.320 10.284 0.187 1.00 33.16 78 GLY B O 1
ATOM 1691 N N . LEU B 1 79 ? 39.715 9.554 2.230 1.00 33.05 79 LEU B N 1
ATOM 1692 C CA . LEU B 1 79 ? 39.837 10.863 2.867 1.00 31.15 79 LEU B CA 1
ATOM 1693 C C . LEU B 1 79 ? 41.161 11.022 3.599 1.00 35.67 79 LEU B C 1
ATOM 1694 O O . LEU B 1 79 ? 41.667 12.141 3.766 1.00 35.93 79 LEU B O 1
ATOM 1699 N N . VAL B 1 80 ? 41.711 9.894 4.042 1.00 36.98 80 VAL B N 1
ATOM 1700 C CA . VAL B 1 80 ? 42.933 9.887 4.844 1.00 36.51 80 VAL B CA 1
ATOM 1701 C C . VAL B 1 80 ? 43.933 8.909 4.277 1.00 35.60 80 VAL B C 1
ATOM 1702 O O . VAL B 1 80 ? 43.558 7.828 3.839 1.00 36.59 80 VAL B O 1
ATOM 1706 N N . VAL B 1 81 ? 45.203 9.302 4.260 1.00 39.25 81 VAL B N 1
ATOM 1707 C CA . VAL B 1 81 ? 46.271 8.405 3.841 1.00 43.48 81 VAL B CA 1
ATOM 1708 C C . VAL B 1 81 ? 47.329 8.202 4.930 1.00 41.80 81 VAL B C 1
ATOM 1709 O O . VAL B 1 81 ? 47.714 9.141 5.615 1.00 42.46 81 VAL B O 1
ATOM 1713 N N . ARG B 1 82 ? 47.792 6.973 5.062 1.00 45.19 82 ARG B N 1
ATOM 1714 C CA . ARG B 1 82 ? 48.845 6.588 5.974 1.00 44.17 82 ARG B CA 1
ATOM 1715 C C . ARG B 1 82 ? 50.080 6.785 5.126 1.00 53.33 82 ARG B C 1
ATOM 1716 O O . ARG B 1 82 ? 50.035 6.595 3.933 1.00 53.32 82 ARG B O 1
ATOM 1724 N N . LEU B 1 83 ? 51.182 7.173 5.722 1.00 57.11 83 LEU B N 1
ATOM 1725 C CA . LEU B 1 83 ? 52.396 7.381 4.968 1.00 62.59 83 LEU B CA 1
ATOM 1726 C C . LEU B 1 83 ? 53.316 6.125 5.094 1.00 65.52 83 LEU B C 1
ATOM 1727 O O . LEU B 1 83 ? 53.891 5.870 6.139 1.00 66.90 83 LEU B O 1
ATOM 1732 N N . LYS B 1 84 ? 53.377 5.360 3.992 1.00 59.91 84 LYS B N 1
ATOM 1733 C CA . LYS B 1 84 ? 54.088 4.088 3.868 1.00 57.34 84 LYS B CA 1
ATOM 1734 C C . LYS B 1 84 ? 55.035 4.011 2.634 1.00 57.37 84 LYS B C 1
ATOM 1735 O O . LYS B 1 84 ? 54.901 4.785 1.719 1.00 50.26 84 LYS B O 1
ATOM 1741 N N . PRO B 1 85 ? 56.015 3.016 2.569 1.00 59.24 85 PRO B N 1
ATOM 1742 C CA . PRO B 1 85 ? 56.115 2.107 3.725 1.00 62.78 85 PRO B CA 1
ATOM 1743 C C . PRO B 1 85 ? 56.805 2.629 4.960 1.00 74.84 85 PRO B C 1
ATOM 1744 O O . PRO B 1 85 ? 57.120 1.773 5.774 1.00 72.04 85 PRO B O 1
ATOM 1748 N N . ARG B 1 91 ? 56.624 3.884 13.891 1.00 67.33 91 ARG B N 1
ATOM 1749 C CA . ARG B 1 91 ? 55.952 5.179 13.902 1.00 65.37 91 ARG B CA 1
ATOM 1750 C C . ARG B 1 91 ? 55.173 5.384 12.606 1.00 62.82 91 ARG B C 1
ATOM 1751 O O . ARG B 1 91 ? 55.711 5.227 11.515 1.00 62.28 91 ARG B O 1
ATOM 1759 N N . VAL B 1 92 ? 53.900 5.735 12.730 1.00 61.30 92 VAL B N 1
ATOM 1760 C CA . VAL B 1 92 ? 53.030 5.860 11.568 1.00 59.86 92 VAL B CA 1
ATOM 1761 C C . VAL B 1 92 ? 52.526 7.283 11.400 1.00 60.03 92 VAL B C 1
ATOM 1762 O O . VAL B 1 92 ? 52.041 7.883 12.355 1.00 63.31 92 VAL B O 1
ATOM 1766 N N . PHE B 1 93 ? 52.645 7.823 10.190 1.00 49.85 93 PHE B N 1
ATOM 1767 C CA . PHE B 1 93 ? 52.159 9.171 9.924 1.00 41.23 93 PHE B CA 1
ATOM 1768 C C . PHE B 1 93 ? 50.854 9.187 9.147 1.00 42.53 93 PHE B C 1
ATOM 1769 O O . PHE B 1 93 ? 50.622 8.342 8.280 1.00 40.70 93 PHE B O 1
ATOM 1777 N N . LEU B 1 94 ? 50.039 10.200 9.434 1.00 41.63 94 LEU B N 1
ATOM 1778 C CA . LEU B 1 94 ? 48.724 10.355 8.825 1.00 41.67 94 LEU B CA 1
ATOM 1779 C C . LEU B 1 94 ? 48.553 11.719 8.175 1.00 41.91 94 LEU B C 1
ATOM 1780 O O . LEU B 1 94 ? 49.047 12.730 8.670 1.00 43.45 94 LEU B O 1
ATOM 1785 N N . LYS B 1 95 ? 47.838 11.730 7.059 1.00 42.48 95 LYS B N 1
ATOM 1786 C CA . LYS B 1 95 ? 47.622 12.945 6.305 1.00 47.57 95 LYS B CA 1
ATOM 1787 C C . LYS B 1 95 ? 46.289 12.837 5.572 1.00 41.83 95 LYS B C 1
ATOM 1788 O O . LYS B 1 95 ? 45.851 11.739 5.243 1.00 44.53 95 LYS B O 1
ATOM 1794 N N . LEU B 1 96 ? 45.637 13.966 5.326 1.00 37.33 96 LEU B N 1
ATOM 1795 C CA . LEU B 1 96 ? 44.432 13.967 4.502 1.00 30.34 96 LEU B CA 1
ATOM 1796 C C . LEU B 1 96 ? 44.759 13.823 3.024 1.00 34.16 96 LEU B C 1
ATOM 1797 O O . LEU B 1 96 ? 45.800 14.287 2.571 1.00 36.91 96 LEU B O 1
ATOM 1802 N N . THR B 1 97 ? 43.852 13.212 2.268 1.00 37.26 97 THR B N 1
ATOM 1803 C CA . THR B 1 97 ? 43.995 13.184 0.823 1.00 34.40 97 THR B CA 1
ATOM 1804 C C . THR B 1 97 ? 43.520 14.524 0.263 1.00 35.78 97 THR B C 1
ATOM 1805 O O . THR B 1 97 ? 43.175 15.431 1.027 1.00 38.68 97 THR B O 1
ATOM 1809 N N . ALA B 1 98 ? 43.515 14.665 -1.058 1.00 38.57 98 ALA B N 1
ATOM 1810 C CA . ALA B 1 98 ? 42.979 15.875 -1.676 1.00 37.41 98 ALA B CA 1
ATOM 1811 C C . ALA B 1 98 ? 41.491 15.985 -1.365 1.00 39.51 98 ALA B C 1
ATOM 1812 O O . ALA B 1 98 ? 40.989 17.053 -1.005 1.00 40.73 98 ALA B O 1
ATOM 1814 N N . GLU B 1 99 ? 40.807 14.850 -1.482 1.00 38.65 99 GLU B N 1
ATOM 1815 C CA . GLU B 1 99 ? 39.372 14.744 -1.233 1.00 35.32 99 GLU B CA 1
ATOM 1816 C C . GLU B 1 99 ? 39.039 15.005 0.231 1.00 36.14 99 GLU B C 1
ATOM 1817 O O . GLU B 1 99 ? 38.012 15.607 0.544 1.00 41.44 99 GLU B O 1
ATOM 1823 N N . GLY B 1 100 ? 39.906 14.549 1.127 1.00 31.99 100 GLY B N 1
ATOM 1824 C CA . GLY B 1 100 ? 39.708 14.773 2.545 1.00 33.39 100 GLY B CA 1
ATOM 1825 C C . GLY B 1 100 ? 39.794 16.257 2.850 1.00 36.47 100 GLY B C 1
ATOM 1826 O O . GLY B 1 100 ? 39.068 16.784 3.696 1.00 39.96 100 GLY B O 1
ATOM 1827 N N . GLU B 1 101 ? 40.718 16.931 2.176 1.00 36.65 101 GLU B N 1
ATOM 1828 C CA . GLU B 1 101 ? 40.873 18.363 2.343 1.00 32.97 101 GLU B CA 1
ATOM 1829 C C . GLU B 1 101 ? 39.624 19.082 1.845 1.00 37.70 101 GLU B C 1
ATOM 1830 O O . GLU B 1 101 ? 39.110 19.984 2.500 1.00 46.16 101 GLU B O 1
ATOM 1836 N N . LYS B 1 102 ? 39.148 18.664 0.678 1.00 36.46 102 LYS B N 1
ATOM 1837 C CA . LYS B 1 102 ? 37.933 19.194 0.074 1.00 30.80 102 LYS B CA 1
ATOM 1838 C C . LYS B 1 102 ? 36.741 19.045 1.017 1.00 37.09 102 LYS B C 1
ATOM 1839 O O . LYS B 1 102 ? 35.960 19.980 1.209 1.00 45.04 102 LYS B O 1
ATOM 1845 N N . LEU B 1 103 ? 36.616 17.873 1.625 1.00 30.65 103 LEU B N 1
ATOM 1846 C CA . LEU B 1 103 ? 35.539 17.628 2.561 1.00 29.69 103 LEU B CA 1
ATOM 1847 C C . LEU B 1 103 ? 35.679 18.546 3.779 1.00 33.44 103 LEU B C 1
ATOM 1848 O O . LEU B 1 103 ? 34.683 19.029 4.310 1.00 35.69 103 LEU B O 1
ATOM 1853 N N . TYR B 1 104 ? 36.911 18.780 4.225 1.00 29.08 104 TYR B N 1
ATOM 1854 C CA . TYR B 1 104 ? 37.137 19.673 5.361 1.00 24.93 104 TYR B CA 1
ATOM 1855 C C . TYR B 1 104 ? 36.613 21.083 5.047 1.00 24.99 104 TYR B C 1
ATOM 1856 O O . TYR B 1 104 ? 36.011 21.732 5.901 1.00 24.35 104 TYR B O 1
ATOM 1865 N N . GLU B 1 105 ? 36.847 21.543 3.823 1.00 25.26 105 GLU B N 1
ATOM 1866 C CA . GLU B 1 105 ? 36.422 22.872 3.388 1.00 27.58 105 GLU B CA 1
ATOM 1867 C C . GLU B 1 105 ? 34.902 23.000 3.234 1.00 36.45 105 GLU B C 1
ATOM 1868 O O . GLU B 1 105 ? 34.317 24.018 3.620 1.00 39.13 105 GLU B O 1
ATOM 1874 N N . GLU B 1 106 ? 34.257 22.000 2.642 1.00 38.20 106 GLU B N 1
ATOM 1875 C CA . GLU B 1 106 ? 32.820 22.121 2.412 1.00 40.47 106 GLU B CA 1
ATOM 1876 C C . GLU B 1 106 ? 32.004 21.871 3.685 1.00 37.23 106 GLU B C 1
ATOM 1877 O O . GLU B 1 106 ? 31.002 22.536 3.905 1.00 40.22 106 GLU B O 1
ATOM 1883 N N . ILE B 1 107 ? 32.461 20.976 4.555 1.00 28.77 107 ILE B N 1
ATOM 1884 C CA . ILE B 1 107 ? 31.775 20.763 5.820 1.00 24.96 107 ILE B CA 1
ATOM 1885 C C . ILE B 1 107 ? 32.157 21.878 6.763 1.00 28.78 107 ILE B C 1
ATOM 1886 O O . ILE B 1 107 ? 31.322 22.408 7.494 1.00 34.29 107 ILE B O 1
ATOM 1891 N N . GLY B 1 108 ? 33.435 22.237 6.722 1.00 25.45 108 GLY B N 1
ATOM 1892 C CA . GLY B 1 108 ? 33.964 23.285 7.565 1.00 21.29 108 GLY B CA 1
ATOM 1893 C C . GLY B 1 108 ? 33.211 24.592 7.416 1.00 28.42 108 GLY B C 1
ATOM 1894 O O . GLY B 1 108 ? 33.063 25.345 8.379 1.00 36.78 108 GLY B O 1
ATOM 1895 N N . GLU B 1 109 ? 32.756 24.873 6.200 1.00 29.35 109 GLU B N 1
ATOM 1896 C CA . GLU B 1 109 ? 32.037 26.111 5.920 1.00 31.06 109 GLU B CA 1
ATOM 1897 C C . GLU B 1 109 ? 30.673 26.139 6.609 1.00 36.50 109 GLU B C 1
ATOM 1898 O O . GLU B 1 109 ? 30.263 27.158 7.162 1.00 45.69 109 GLU B O 1
ATOM 1904 N N . GLU B 1 110 ? 29.980 25.011 6.590 1.00 32.17 110 GLU B N 1
ATOM 1905 C CA . GLU B 1 110 ? 28.692 24.910 7.252 1.00 27.32 110 GLU B CA 1
ATOM 1906 C C . GLU B 1 110 ? 28.888 24.956 8.760 1.00 28.34 110 GLU B C 1
ATOM 1907 O O . GLU B 1 110 ? 28.069 25.521 9.489 1.00 30.01 110 GLU B O 1
ATOM 1913 N N . VAL B 1 111 ? 29.971 24.334 9.220 1.00 28.04 111 VAL B N 1
ATOM 1914 C CA . VAL B 1 111 ? 30.311 24.320 10.636 1.00 18.04 111 VAL B CA 1
ATOM 1915 C C . VAL B 1 111 ? 30.595 25.753 11.113 1.00 24.49 111 VAL B C 1
ATOM 1916 O O . VAL B 1 111 ? 30.163 26.133 12.205 1.00 33.41 111 VAL B O 1
ATOM 1920 N N . ASP B 1 112 ? 31.317 26.543 10.309 1.00 30.07 112 ASP B N 1
ATOM 1921 C CA . ASP B 1 112 ? 31.629 27.932 10.682 1.00 19.89 112 ASP B CA 1
ATOM 1922 C C . ASP B 1 112 ? 30.361 28.766 10.739 1.00 24.97 112 ASP B C 1
ATOM 1923 O O . ASP B 1 112 ? 30.257 29.715 11.507 1.00 36.02 112 ASP B O 1
ATOM 1928 N N . GLU B 1 113 ? 29.396 28.385 9.915 1.00 32.14 113 GLU B N 1
ATOM 1929 C CA . GLU B 1 113 ? 28.124 29.082 9.832 1.00 35.94 113 GLU B CA 1
ATOM 1930 C C . GLU B 1 113 ? 27.319 28.886 11.103 1.00 36.44 113 GLU B C 1
ATOM 1931 O O . GLU B 1 113 ? 26.759 29.841 11.644 1.00 43.26 113 GLU B O 1
ATOM 1937 N N . ARG B 1 114 ? 27.287 27.645 11.579 1.00 31.75 114 ARG B N 1
ATOM 1938 C CA . ARG B 1 114 ? 26.572 27.290 12.807 1.00 30.99 114 ARG B CA 1
ATOM 1939 C C . ARG B 1 114 ? 27.236 27.914 14.035 1.00 23.70 114 ARG B C 1
ATOM 1940 O O . ARG B 1 114 ? 26.556 28.271 14.996 1.00 30.51 114 ARG B O 1
ATOM 1948 N N . TYR B 1 115 ? 28.567 28.019 14.004 1.00 26.11 115 TYR B N 1
ATOM 1949 C CA . TYR B 1 115 ? 29.313 28.747 15.034 1.00 19.03 115 TYR B CA 1
ATOM 1950 C C . TYR B 1 115 ? 28.988 30.244 15.049 1.00 19.07 115 TYR B C 1
ATOM 1951 O O . TYR B 1 115 ? 28.937 30.846 16.116 1.00 29.27 115 TYR B O 1
ATOM 1960 N N . ASP B 1 116 ? 28.808 30.845 13.874 1.00 21.36 116 ASP B N 1
ATOM 1961 C CA . ASP B 1 116 ? 28.385 32.244 13.796 1.00 30.98 116 ASP B CA 1
ATOM 1962 C C . ASP B 1 116 ? 27.014 32.435 14.432 1.00 29.81 116 ASP B C 1
ATOM 1963 O O . ASP B 1 116 ? 26.774 33.435 15.099 1.00 38.15 116 ASP B O 1
ATOM 1968 N N . ALA B 1 117 ? 26.119 31.478 14.217 1.00 26.63 117 ALA B N 1
ATOM 1969 C CA . ALA B 1 117 ? 24.783 31.542 14.802 1.00 30.74 117 ALA B CA 1
ATOM 1970 C C . ALA B 1 117 ? 24.852 31.428 16.331 1.00 34.99 117 ALA B C 1
ATOM 1971 O O . ALA B 1 117 ? 24.216 32.207 17.045 1.00 37.98 117 ALA B O 1
ATOM 1973 N N . ILE B 1 118 ? 25.646 30.473 16.824 1.00 26.29 118 ILE B N 1
ATOM 1974 C CA . ILE B 1 118 ? 25.848 30.292 18.260 1.00 23.33 118 ILE B CA 1
ATOM 1975 C C . ILE B 1 118 ? 26.474 31.516 18.903 1.00 31.72 118 ILE B C 1
ATOM 1976 O O . ILE B 1 118 ? 26.090 31.933 19.996 1.00 36.27 118 ILE B O 1
ATOM 1981 N N . GLU B 1 119 ? 27.428 32.107 18.199 1.00 32.29 119 GLU B N 1
ATOM 1982 C CA . GLU B 1 119 ? 28.154 33.255 18.704 1.00 31.70 119 GLU B CA 1
ATOM 1983 C C . GLU B 1 119 ? 27.227 34.467 18.827 1.00 33.26 119 GLU B C 1
ATOM 1984 O O . GLU B 1 119 ? 27.438 35.351 19.655 1.00 34.33 119 GLU B O 1
ATOM 1990 N N . GLU B 1 120 ? 26.215 34.504 17.968 1.00 30.25 120 GLU B N 1
ATOM 1991 C CA . GLU B 1 120 ? 25.187 35.523 18.005 1.00 34.46 120 GLU B CA 1
ATOM 1992 C C . GLU B 1 120 ? 24.223 35.300 19.173 1.00 32.85 120 GLU B C 1
ATOM 1993 O O . GLU B 1 120 ? 23.474 36.199 19.544 1.00 33.69 120 GLU B O 1
ATOM 1999 N N . VAL B 1 121 ? 24.214 34.101 19.741 1.00 32.24 121 VAL B N 1
ATOM 2000 C CA . VAL B 1 121 ? 23.322 33.851 20.866 1.00 30.93 121 VAL B CA 1
ATOM 2001 C C . VAL B 1 121 ? 24.012 34.223 22.163 1.00 37.91 121 VAL B C 1
ATOM 2002 O O . VAL B 1 121 ? 23.471 34.986 22.955 1.00 42.97 121 VAL B O 1
ATOM 2006 N N . LEU B 1 122 ? 25.214 33.698 22.370 1.00 39.43 122 LEU B N 1
ATOM 2007 C CA . LEU B 1 122 ? 25.981 34.006 23.575 1.00 40.14 122 LEU B CA 1
ATOM 2008 C C . LEU B 1 122 ? 26.657 35.373 23.515 1.00 39.38 122 LEU B C 1
ATOM 2009 O O . LEU B 1 122 ? 26.761 36.073 24.524 1.00 39.41 122 LEU B O 1
ATOM 2014 N N . GLY B 1 123 ? 27.070 35.775 22.318 1.00 38.63 123 GLY B N 1
ATOM 2015 C CA . GLY B 1 123 ? 27.846 36.994 22.144 1.00 32.84 123 GLY B CA 1
ATOM 2016 C C . GLY B 1 123 ? 29.289 36.638 21.840 1.00 38.19 123 GLY B C 1
ATOM 2017 O O . GLY B 1 123 ? 29.833 35.675 22.395 1.00 42.36 123 GLY B O 1
ATOM 2018 N N . ARG B 1 124 ? 29.907 37.410 20.951 1.00 37.94 124 ARG B N 1
ATOM 2019 C CA . ARG B 1 124 ? 31.276 37.155 20.529 1.00 40.30 124 ARG B CA 1
ATOM 2020 C C . ARG B 1 124 ? 32.261 37.235 21.680 1.00 41.59 124 ARG B C 1
ATOM 2021 O O . ARG B 1 124 ? 33.162 36.402 21.792 1.00 50.76 124 ARG B O 1
ATOM 2029 N N . GLU B 1 125 ? 32.082 38.232 22.538 1.00 36.74 125 GLU B N 1
ATOM 2030 C CA . GLU B 1 125 ? 32.983 38.431 23.663 1.00 34.09 125 GLU B CA 1
ATOM 2031 C C . GLU B 1 125 ? 32.979 37.217 24.587 1.00 31.24 125 GLU B C 1
ATOM 2032 O O . GLU B 1 125 ? 34.042 36.744 24.993 1.00 35.75 125 GLU B O 1
ATOM 2038 N N . LYS B 1 126 ? 31.795 36.695 24.899 1.00 25.69 126 LYS B N 1
ATOM 2039 C CA . LYS B 1 126 ? 31.700 35.519 25.761 1.00 25.83 126 LYS B CA 1
ATOM 2040 C C . LYS B 1 126 ? 32.323 34.293 25.108 1.00 32.38 126 LYS B C 1
ATOM 2041 O O . LYS B 1 126 ? 32.937 33.465 25.779 1.00 29.64 126 LYS B O 1
ATOM 2055 N N . LEU B 1 128 ? 34.783 34.326 23.008 1.00 28.84 128 LEU B N 1
ATOM 2056 C CA . LEU B 1 128 ? 36.224 34.552 23.017 1.00 24.01 128 LEU B CA 1
ATOM 2057 C C . LEU B 1 128 ? 36.748 34.328 24.429 1.00 20.97 128 LEU B C 1
ATOM 2058 O O . LEU B 1 128 ? 37.805 33.731 24.614 1.00 32.03 128 LEU B O 1
ATOM 2063 N N . LEU B 1 129 ? 36.003 34.808 25.420 1.00 22.41 129 LEU B N 1
ATOM 2064 C CA . LEU B 1 129 ? 36.343 34.583 26.824 1.00 20.59 129 LEU B CA 1
ATOM 2065 C C . LEU B 1 129 ? 36.449 33.106 27.156 1.00 27.69 129 LEU B C 1
ATOM 2066 O O . LEU B 1 129 ? 37.365 32.700 27.870 1.00 36.77 129 LEU B O 1
ATOM 2071 N N . LEU B 1 130 ? 35.508 32.312 26.646 1.00 26.09 130 LEU B N 1
ATOM 2072 C CA . LEU B 1 130 ? 35.474 30.876 26.914 1.00 31.16 130 LEU B CA 1
ATOM 2073 C C . LEU B 1 130 ? 36.684 30.194 26.295 1.00 33.69 130 LEU B C 1
ATOM 2074 O O . LEU B 1 130 ? 37.334 29.357 26.936 1.00 31.21 130 LEU B O 1
ATOM 2079 N N . LYS B 1 131 ? 36.969 30.553 25.048 1.00 27.88 131 LYS B N 1
ATOM 2080 C CA . LYS B 1 131 ? 38.141 30.061 24.322 1.00 28.53 131 LYS B CA 1
ATOM 2081 C C . LYS B 1 131 ? 39.441 30.436 25.026 1.00 28.98 131 LYS B C 1
ATOM 2082 O O . LYS B 1 131 ? 40.407 29.681 25.030 1.00 34.03 131 LYS B O 1
ATOM 2088 N N . ASP B 1 132 ? 39.466 31.623 25.610 1.00 29.89 132 ASP B N 1
ATOM 2089 C CA . ASP B 1 132 ? 40.664 32.102 26.273 1.00 35.44 132 ASP B CA 1
ATOM 2090 C C . ASP B 1 132 ? 40.855 31.356 27.584 1.00 38.39 132 ASP B C 1
ATOM 2091 O O . ASP B 1 132 ? 41.968 30.950 27.922 1.00 44.51 132 ASP B O 1
ATOM 2096 N N . LEU B 1 133 ? 39.758 31.142 28.304 1.00 33.73 133 LEU B N 1
ATOM 2097 C CA . LEU B 1 133 ? 39.815 30.435 29.578 1.00 30.67 133 LEU B CA 1
ATOM 2098 C C . LEU B 1 133 ? 40.164 28.951 29.409 1.00 32.73 133 LEU B C 1
ATOM 2099 O O . LEU B 1 133 ? 40.902 28.400 30.226 1.00 33.57 133 LEU B O 1
ATOM 2104 N N . LEU B 1 134 ? 39.621 28.304 28.377 1.00 27.15 134 LEU B N 1
ATOM 2105 C CA . LEU B 1 134 ? 39.985 26.920 28.068 1.00 23.30 134 LEU B CA 1
ATOM 2106 C C . LEU B 1 134 ? 41.478 26.812 27.784 1.00 27.98 134 LEU B C 1
ATOM 2107 O O . LEU B 1 134 ? 42.138 25.860 28.197 1.00 31.97 134 LEU B O 1
ATOM 2112 N N . ALA B 1 135 ? 41.994 27.786 27.047 1.00 29.95 135 ALA B N 1
ATOM 2113 C CA . ALA B 1 135 ? 43.408 27.824 26.712 1.00 35.48 135 ALA B CA 1
ATOM 2114 C C . ALA B 1 135 ? 44.259 28.051 27.959 1.00 39.84 135 ALA B C 1
ATOM 2115 O O . ALA B 1 135 ? 45.337 27.475 28.102 1.00 43.56 135 ALA B O 1
ATOM 2117 N N . GLU B 1 136 ? 43.764 28.886 28.867 1.00 31.96 136 GLU B N 1
ATOM 2118 C CA . GLU B 1 136 ? 44.450 29.124 30.126 1.00 26.49 136 GLU B CA 1
ATOM 2119 C C . GLU B 1 136 ? 44.352 27.885 31.014 1.00 32.71 136 GLU B C 1
ATOM 2120 O O . GLU B 1 136 ? 45.306 27.537 31.710 1.00 34.50 136 GLU B O 1
ATOM 2126 N N . LEU B 1 137 ? 43.221 27.188 30.940 1.00 27.07 137 LEU B N 1
ATOM 2127 C CA . LEU B 1 137 ? 43.022 25.967 31.721 1.00 28.60 137 LEU B CA 1
ATOM 2128 C C . LEU B 1 137 ? 44.001 24.889 31.296 1.00 35.84 137 LEU B C 1
ATOM 2129 O O . LEU B 1 137 ? 44.556 24.178 32.136 1.00 38.58 137 LEU B O 1
ATOM 2134 N N . ALA B 1 138 ? 44.250 24.801 29.995 1.00 36.14 138 ALA B N 1
ATOM 2135 C CA . ALA B 1 138 ? 45.133 23.769 29.474 1.00 28.40 138 ALA B CA 1
ATOM 2136 C C . ALA B 1 138 ? 46.573 24.049 29.886 1.00 30.11 138 ALA B C 1
ATOM 2137 O O . ALA B 1 138 ? 47.356 23.124 30.079 1.00 36.05 138 ALA B O 1
ATOM 2139 N N . LYS B 1 139 ? 46.914 25.321 30.059 1.00 34.12 139 LYS B N 1
ATOM 2140 C CA . LYS B 1 139 ? 48.294 25.671 30.366 1.00 33.26 139 LYS B CA 1
ATOM 2141 C C . LYS B 1 139 ? 48.528 25.587 31.868 1.00 32.29 139 LYS B C 1
ATOM 2142 O O . LYS B 1 139 ? 49.642 25.350 32.307 1.00 34.92 139 LYS B O 1
ATOM 2148 N N . ILE B 1 140 ? 47.463 25.707 32.654 1.00 34.64 140 ILE B N 1
ATOM 2149 C CA . ILE B 1 140 ? 47.556 25.452 34.087 1.00 37.30 140 ILE B CA 1
ATOM 2150 C C . ILE B 1 140 ? 47.771 23.954 34.325 1.00 38.19 140 ILE B C 1
ATOM 2151 O O . ILE B 1 140 ? 48.603 23.566 35.146 1.00 45.77 140 ILE B O 1
ATOM 2156 N N . GLU B 1 141 ? 47.016 23.119 33.611 1.00 31.58 141 GLU B N 1
ATOM 2157 C CA . GLU B 1 141 ? 47.109 21.663 33.777 1.00 31.23 141 GLU B CA 1
ATOM 2158 C C . GLU B 1 141 ? 48.537 21.131 33.607 1.00 34.93 141 GLU B C 1
ATOM 2159 O O . GLU B 1 141 ? 48.986 20.288 34.380 1.00 39.11 141 GLU B O 1
ATOM 2165 N N . ASP B 1 142 ? 49.243 21.627 32.597 1.00 40.84 142 ASP B N 1
ATOM 2166 C CA . ASP B 1 142 ? 50.630 21.238 32.389 1.00 44.04 142 ASP B CA 1
ATOM 2167 C C . ASP B 1 142 ? 51.511 21.730 33.520 1.00 41.86 142 ASP B C 1
ATOM 2168 O O . ASP B 1 142 ? 52.322 20.972 34.056 1.00 38.74 142 ASP B O 1
ATOM 2173 N N . ALA B 1 143 ? 51.342 23.001 33.882 1.00 37.83 143 ALA B N 1
ATOM 2174 C CA . ALA B 1 143 ? 52.152 23.608 34.935 1.00 36.32 143 ALA B CA 1
ATOM 2175 C C . ALA B 1 143 ? 52.037 22.853 36.266 1.00 38.64 143 ALA B C 1
ATOM 2176 O O . ALA B 1 143 ? 53.046 22.635 36.949 1.00 40.95 143 ALA B O 1
ATOM 2178 N N . LEU B 1 144 ? 50.818 22.441 36.622 1.00 36.91 144 LEU B N 1
ATOM 2179 C CA . LEU B 1 144 ? 50.593 21.720 37.875 1.00 43.77 144 LEU B CA 1
ATOM 2180 C C . LEU B 1 144 ? 51.305 20.365 37.877 1.00 52.15 144 LEU B C 1
ATOM 2181 O O . LEU B 1 144 ? 51.719 19.870 38.927 1.00 57.40 144 LEU B O 1
ATOM 2186 N N . ASN B 1 145 ? 51.453 19.784 36.692 1.00 51.26 145 ASN B N 1
ATOM 2187 C CA . ASN B 1 145 ? 52.060 18.467 36.538 1.00 49.04 145 ASN B CA 1
ATOM 2188 C C . ASN B 1 145 ? 53.567 18.508 36.257 1.00 53.01 145 ASN B C 1
ATOM 2189 O O . ASN B 1 145 ? 54.168 19.584 36.132 1.00 47.04 145 ASN B O 1
#

Sequence (268 aa):
PTQSKHASINIGLIQAREALTQFRPILNQANITDQQWRIIRRLLAENGTLDFQDLANQACILRPSLTGILTRLEKAGLVVRLKPSNDQRRVFLKLTAEGEKLYEEIGEEVDERYDAIEEVLGREKLLLKDLLAELAKIESINIGLIQAREALTQFRPILNQANITDQQWRIIRLLAENGTLDFQDLANQACILRPSLTGILTRLEKAGLVVRLKPRVFLKLTAEGEKLYEEIGEEVDERYDAIEEVLGREKLLLKDLLAELAKIEDALN

InterPro domains:
  IPR000835 MarR-type HTH domain [PF01047] (34-92)
  IPR000835 MarR-type HTH domain [PR00598] (68-83)
  IPR000835 MarR-type HTH domain [PR00598] (87-103)
  IPR000835 MarR-type HTH domain [PS50995] (7-139)
  IPR000835 MarR-type HTH domain [SM00347] (27-127)
  IPR012712 HTH-type transcriptional regulator HpaR/FarR [TIGR02337] (9-137)
  IPR023187 Transcriptional regulator MarR-type, conserved site [PS01117] (66-100)
  IPR036388 Winged helix-like DNA-binding domain superfamily [G3DSA:1.10.10.10] (1-146)
  IPR036390 Winged helix DNA-binding domain superfamily [SSF46785] (10-141)
  IPR039422 Transc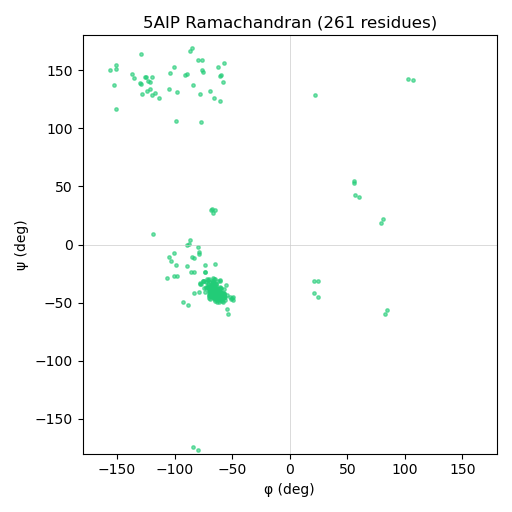ription regulators MarR/SlyA-like [PTHR33164] (16-139)

Foldseek 3Di:
DDDDPDDDVPVVVVVVVVVLVLLVVLCVVLVHDPLRLLLLLVQLVVVKDKLVRSCLSSVHDRVVVVVSQVVCVVVQQKDWDDDPPDDPIIMIHGDPVSNVSCVVSVVSSCVVVVVVCVVVDVVVVVVVVVVVVVSPPD/DVVVVVVVVVVVLVLCVVLCVVVPHDPLLLLLLVVQLVVVKDQQVVSCVSSVHDNVVSVVSQVVCVVVQQKDWDPPNIMIHGDPVSNVCCVVSVVVSVVSVVVVCVVVPVVVVVVVVVVVVVVVVVVVVD

B-factor: mean 34.45, std 13.2, range [14.08, 131.0]

Radius of gyration: 20.29 Å; Cα contacts (8 Å, |Δi|>4): 302; chains: 2; bounding box: 54×42×55 Å

Secondary structure (DSSP, 8-state):
-PPPSS--HHHHHHHHHHH---SHHHHHHTT--HHHHHHHHHHHHHS-EEHHHHHHHHT--HHHHHHHHHHHHHTTSEEEE--TT-SS--EEEE-HHHHHHHHHHHHHHHHHHHHHHHHH-S---HHHHHHHHHHT--/-HHHHHHHHHHH---SHHHHHHTT--HHHHHHHHHHHHHS-EEHHHHHHHHT--HHHHHHHHHHHHHTTSEEEE----EEEE-HHHHHHHHHHHHHHHHHHHHHHHHH-S---HHHHHHHHHHHHHHHH-